Protein AF-A0AAD3ZBE8-F1 (afdb_monomer_lite)

Sequence (188 aa):
MGTPENNTALFKCSVRFQAADPGGVSLVSGTGEARLFEEELQVWPQFGDPCVYPYRDVLEVQDSDYRVKVTLESGEFLELRELGYRYEDFTRELRRLRSELMIKDMLMSESLLKDETSRELPGFRGVYRSAAPAGNPEECEVRLYVSALVIIPRSSDPVRIPYSEISSAQAEDYSLALATESGQSYEF

Radius of gyration: 18.79 Å; chains: 1; bounding box: 46×30×55 Å

pLDDT: mean 84.03, std 13.14, range [34.12, 97.38]

Structure (mmCIF, N/CA/C/O backbone):
data_AF-A0AAD3ZBE8-F1
#
_entry.id   AF-A0AAD3ZBE8-F1
#
loop_
_atom_site.group_PDB
_atom_site.id
_atom_site.type_symbol
_atom_site.label_atom_id
_atom_site.label_alt_id
_atom_site.label_comp_id
_atom_site.label_asym_id
_atom_site.label_entity_id
_atom_site.label_seq_id
_atom_site.pdbx_PDB_ins_code
_atom_site.Cartn_x
_atom_site.Cartn_y
_atom_site.Cartn_z
_atom_site.occupancy
_atom_site.B_iso_or_equiv
_atom_site.auth_seq_id
_atom_site.auth_comp_id
_atom_site.auth_asym_id
_atom_site.auth_atom_id
_atom_site.pdbx_PDB_model_num
ATOM 1 N N . MET A 1 1 ? -16.512 -12.051 -27.818 1.00 35.66 1 MET A N 1
ATOM 2 C CA . MET A 1 1 ? -15.368 -11.119 -27.857 1.00 35.66 1 MET A CA 1
ATOM 3 C C . MET A 1 1 ? -15.849 -9.815 -27.254 1.00 35.66 1 MET A C 1
ATOM 5 O O . MET A 1 1 ? -16.489 -9.041 -27.949 1.00 35.66 1 MET A O 1
ATOM 9 N N . GLY A 1 2 ? -15.687 -9.657 -25.940 1.00 35.47 2 GLY A N 1
ATOM 10 C CA . GLY A 1 2 ? -15.983 -8.391 -25.276 1.00 35.47 2 GLY A CA 1
ATOM 11 C C . GLY A 1 2 ? -14.848 -7.423 -25.577 1.00 35.47 2 GLY A C 1
ATOM 12 O O . GLY A 1 2 ? -13.686 -7.766 -25.384 1.00 35.47 2 GLY A O 1
ATOM 13 N N . THR A 1 3 ? -15.176 -6.262 -26.126 1.00 34.12 3 THR A N 1
ATOM 14 C CA . THR A 1 3 ? -14.288 -5.096 -26.150 1.00 34.12 3 THR A CA 1
ATOM 15 C C . THR A 1 3 ? -13.787 -4.831 -24.728 1.00 34.12 3 THR A C 1
ATOM 17 O O . THR A 1 3 ? -14.628 -4.797 -23.829 1.00 34.12 3 THR A O 1
ATOM 20 N N . PRO A 1 4 ? -12.474 -4.655 -24.494 1.00 44.28 4 PRO A N 1
ATOM 21 C CA . PRO A 1 4 ? -12.003 -4.249 -23.182 1.00 44.28 4 PRO A CA 1
ATOM 22 C C . PRO A 1 4 ? -12.550 -2.847 -22.918 1.00 44.28 4 PRO A C 1
ATOM 24 O O . PRO A 1 4 ? -12.395 -1.943 -23.744 1.00 44.28 4 PRO A O 1
ATOM 27 N N . GLU A 1 5 ? -13.264 -2.699 -21.804 1.00 48.59 5 GLU A N 1
ATOM 28 C CA . GLU A 1 5 ? -13.667 -1.399 -21.291 1.00 48.59 5 GLU A CA 1
ATOM 29 C C . GLU A 1 5 ? -12.436 -0.500 -21.182 1.00 48.59 5 GLU A C 1
ATOM 31 O O . GLU A 1 5 ? -11.309 -0.948 -20.969 1.00 48.59 5 GLU A O 1
ATOM 36 N N . ASN A 1 6 ? -12.665 0.779 -21.430 1.00 45.19 6 ASN A N 1
ATOM 37 C CA . ASN A 1 6 ? -11.664 1.811 -21.615 1.00 45.19 6 ASN A CA 1
ATOM 38 C C . ASN A 1 6 ? -10.870 2.028 -20.307 1.00 45.19 6 ASN A C 1
ATOM 40 O O . ASN A 1 6 ? -11.176 2.945 -19.548 1.00 45.19 6 ASN A O 1
ATOM 44 N N . ASN A 1 7 ? -9.882 1.170 -20.021 1.00 66.19 7 ASN A N 1
ATOM 45 C CA . ASN A 1 7 ? -9.069 1.217 -18.805 1.00 66.19 7 ASN A CA 1
ATOM 46 C C . ASN A 1 7 ? -8.136 2.435 -18.882 1.00 66.19 7 ASN A C 1
ATOM 48 O O . ASN A 1 7 ? -7.030 2.380 -19.421 1.00 66.19 7 ASN A O 1
ATOM 52 N N . THR A 1 8 ? -8.644 3.587 -18.449 1.00 86.62 8 THR A N 1
ATOM 53 C CA . THR A 1 8 ? -7.917 4.857 -18.450 1.00 86.62 8 THR A CA 1
ATOM 54 C C . THR A 1 8 ? -7.122 4.955 -17.159 1.00 86.62 8 THR A C 1
ATOM 56 O O . THR A 1 8 ? -7.689 4.844 -16.077 1.00 86.62 8 THR A O 1
ATOM 59 N N . ALA A 1 9 ? -5.815 5.200 -17.261 1.00 90.31 9 ALA A N 1
ATOM 60 C CA . ALA A 1 9 ? -4.978 5.381 -16.080 1.00 90.31 9 ALA A CA 1
ATOM 61 C C . ALA A 1 9 ? -5.475 6.572 -15.241 1.00 90.31 9 ALA A C 1
ATOM 63 O O . ALA A 1 9 ? -5.582 7.692 -15.750 1.00 90.31 9 ALA A O 1
ATOM 64 N N . LEU A 1 10 ? -5.728 6.332 -13.954 1.00 94.56 10 LEU A N 1
ATOM 65 C CA . LEU A 1 10 ? -6.158 7.340 -12.981 1.00 94.56 10 LEU A CA 1
ATOM 66 C C . LEU A 1 10 ? -5.020 8.303 -12.634 1.00 94.56 10 LEU A C 1
ATOM 68 O O . LEU A 1 10 ? -5.237 9.485 -12.369 1.00 94.56 10 LEU A O 1
ATOM 72 N N . PHE A 1 11 ? -3.785 7.804 -12.676 1.00 95.44 11 PHE A N 1
ATOM 73 C CA . PHE A 1 11 ? -2.584 8.597 -12.469 1.00 95.44 11 PHE A CA 1
ATOM 74 C C . PHE A 1 11 ? -1.457 8.088 -13.360 1.00 95.44 11 PHE A C 1
ATOM 76 O O . PHE A 1 11 ? -1.331 6.890 -13.601 1.00 95.44 11 PHE A O 1
ATOM 83 N N . LYS A 1 12 ? -0.606 9.003 -13.826 1.00 95.44 12 LYS A N 1
ATOM 84 C CA . LYS A 1 12 ? 0.607 8.668 -14.576 1.00 95.44 12 LYS A CA 1
ATOM 85 C C . LYS A 1 12 ? 1.768 9.591 -14.231 1.00 95.44 12 LYS A C 1
ATOM 87 O O . LYS A 1 12 ? 1.553 10.776 -13.940 1.00 95.44 12 LYS A O 1
ATOM 92 N N . CYS A 1 13 ? 2.985 9.061 -14.258 1.00 95.75 13 CYS A N 1
ATOM 93 C CA . CYS A 1 13 ? 4.211 9.845 -14.138 1.00 95.75 13 CYS A CA 1
ATOM 94 C C . CYS A 1 13 ?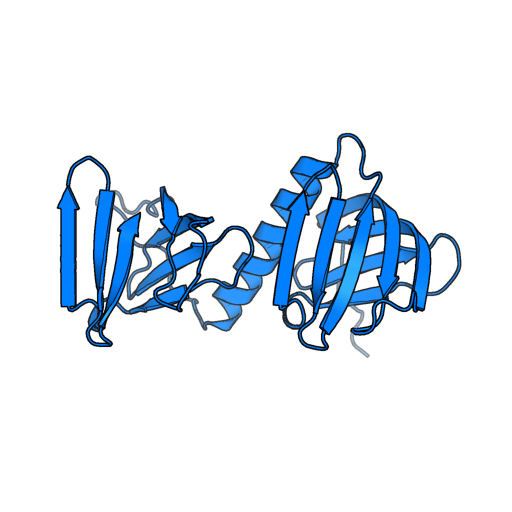 5.412 9.121 -14.752 1.00 95.75 13 CYS A C 1
ATOM 96 O O . CYS A 1 13 ? 5.501 7.894 -14.715 1.00 95.75 13 CYS A O 1
ATOM 98 N N . SER A 1 14 ? 6.365 9.896 -15.266 1.00 96.44 14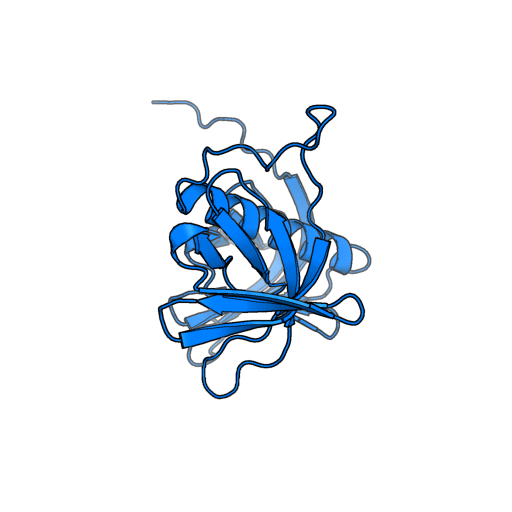 SER A N 1
ATOM 99 C CA . SER A 1 14 ? 7.670 9.372 -15.667 1.00 96.44 14 SER A CA 1
ATOM 100 C C . SER A 1 14 ? 8.430 8.836 -14.457 1.00 96.44 14 SER A C 1
ATOM 102 O O . SER A 1 14 ? 8.334 9.394 -13.363 1.00 96.44 14 SER A O 1
ATOM 104 N N . VAL A 1 15 ? 9.184 7.759 -14.658 1.00 96.75 15 VAL A N 1
ATOM 105 C CA . VAL A 1 15 ? 9.868 7.055 -13.574 1.00 96.75 15 VAL A CA 1
ATOM 106 C C . VAL A 1 15 ? 11.135 6.363 -14.071 1.00 96.75 15 VAL A C 1
ATOM 108 O O . VAL A 1 15 ? 11.213 5.929 -15.225 1.00 96.75 15 VAL A O 1
ATOM 111 N N . ARG A 1 16 ? 12.123 6.214 -13.188 1.00 97.25 16 ARG A N 1
ATOM 112 C CA . ARG A 1 16 ? 13.156 5.182 -13.312 1.00 97.25 16 ARG A CA 1
ATOM 113 C C . ARG A 1 16 ? 12.765 4.015 -12.423 1.00 97.25 16 ARG A C 1
ATOM 115 O O . ARG A 1 16 ? 12.478 4.217 -11.248 1.00 97.25 16 ARG A O 1
ATOM 122 N N . PHE A 1 17 ? 12.778 2.810 -12.969 1.00 96.50 17 PHE A N 1
ATOM 123 C CA . PHE A 1 17 ? 12.346 1.620 -12.257 1.00 96.50 17 PHE A CA 1
ATOM 124 C C . PHE A 1 17 ? 13.411 0.527 -12.272 1.00 96.50 17 PHE A C 1
ATOM 126 O O . PHE A 1 17 ? 14.258 0.462 -13.168 1.00 96.50 17 PHE A O 1
ATOM 133 N N . GLN A 1 18 ? 13.333 -0.345 -11.277 1.00 96.06 18 GLN A N 1
ATOM 134 C CA . GLN A 1 18 ? 14.072 -1.593 -11.206 1.00 96.06 18 GLN A CA 1
ATOM 135 C C . GLN A 1 18 ? 13.165 -2.645 -10.571 1.00 96.06 18 GLN A C 1
ATOM 137 O O . GLN A 1 18 ? 12.717 -2.464 -9.445 1.00 96.06 18 GLN A O 1
ATOM 142 N N . ALA A 1 19 ? 12.905 -3.735 -11.284 1.00 94.50 19 ALA A N 1
ATOM 143 C CA . ALA A 1 19 ? 12.305 -4.933 -10.721 1.00 94.50 19 ALA A CA 1
ATOM 144 C C . ALA A 1 19 ? 13.404 -5.955 -10.429 1.00 94.50 19 ALA A C 1
ATOM 146 O O . ALA A 1 19 ? 14.325 -6.140 -11.235 1.00 94.50 19 ALA A O 1
ATOM 147 N N . ALA A 1 20 ? 13.313 -6.611 -9.284 1.00 94.06 20 ALA A N 1
ATOM 148 C CA . ALA A 1 20 ? 14.271 -7.607 -8.844 1.00 94.06 20 ALA A CA 1
ATOM 149 C C . ALA A 1 20 ? 13.567 -8.815 -8.230 1.00 94.06 20 ALA A C 1
ATOM 151 O O . ALA A 1 20 ? 12.451 -8.709 -7.716 1.00 94.06 20 ALA A O 1
ATOM 152 N N . ASP A 1 21 ? 14.248 -9.954 -8.295 1.00 92.81 21 ASP A N 1
ATOM 153 C CA . ASP A 1 21 ? 13.806 -11.181 -7.649 1.00 92.81 21 ASP A CA 1
ATOM 154 C C . ASP A 1 21 ? 13.962 -11.099 -6.111 1.00 92.81 21 ASP A C 1
ATOM 156 O O . ASP A 1 21 ? 14.569 -10.149 -5.595 1.00 92.81 21 ASP A O 1
ATOM 160 N N . PRO A 1 22 ? 13.459 -12.088 -5.347 1.00 90.38 22 PRO A N 1
ATOM 161 C CA . PRO A 1 22 ? 13.635 -12.112 -3.893 1.00 90.38 22 PRO A CA 1
ATOM 162 C C . PRO A 1 22 ? 15.108 -12.144 -3.446 1.00 90.38 22 PRO A C 1
ATOM 164 O O . PRO A 1 22 ? 15.426 -11.764 -2.320 1.00 90.38 22 PRO A O 1
ATOM 167 N N . GLY A 1 23 ? 16.022 -12.591 -4.316 1.00 86.88 23 GLY A N 1
ATOM 168 C CA . GLY A 1 23 ? 17.470 -12.582 -4.095 1.00 86.88 23 GLY A CA 1
ATOM 169 C C . GLY A 1 23 ? 18.135 -11.227 -4.372 1.00 86.88 23 GLY A C 1
ATOM 170 O O . GLY A 1 23 ? 19.339 -11.086 -4.153 1.00 86.88 23 GLY A O 1
ATOM 171 N N . GLY A 1 24 ? 17.377 -10.229 -4.836 1.00 84.44 24 GLY A N 1
ATOM 172 C CA . GLY A 1 24 ? 17.866 -8.900 -5.196 1.00 84.44 24 GLY A CA 1
ATOM 173 C C . GLY A 1 24 ? 18.524 -8.827 -6.575 1.00 84.44 24 GLY A C 1
ATOM 174 O O . GLY A 1 24 ? 19.109 -7.795 -6.919 1.00 84.44 24 GLY A O 1
ATOM 175 N N . VAL A 1 25 ? 18.441 -9.887 -7.381 1.00 88.12 25 VAL A N 1
ATOM 176 C CA . VAL A 1 25 ? 18.950 -9.886 -8.753 1.00 88.12 25 VAL A CA 1
ATOM 177 C C . VAL A 1 25 ? 17.996 -9.074 -9.620 1.00 88.12 25 VAL A C 1
ATOM 179 O O . VAL A 1 25 ? 16.807 -9.368 -9.709 1.00 88.12 25 VAL A O 1
ATOM 182 N N . SER A 1 26 ? 18.520 -8.031 -10.269 1.00 88.75 26 SER A N 1
ATOM 183 C CA . SER A 1 26 ? 17.732 -7.195 -11.179 1.00 88.75 26 SER A CA 1
ATOM 184 C C . SER A 1 26 ? 17.220 -8.030 -12.354 1.00 88.75 26 SER A C 1
ATOM 186 O O . SER A 1 26 ? 18.013 -8.518 -13.156 1.00 88.75 26 SER A O 1
ATOM 188 N N . LEU A 1 27 ? 15.898 -8.122 -12.484 1.00 88.31 27 LEU A N 1
ATOM 189 C CA . LEU A 1 27 ? 15.210 -8.800 -13.584 1.00 88.31 27 LEU A CA 1
ATOM 190 C C . LEU A 1 27 ? 15.027 -7.855 -14.773 1.00 88.31 27 LEU A C 1
ATOM 192 O O . LEU A 1 27 ? 15.322 -8.203 -15.913 1.00 88.31 27 LEU A O 1
ATOM 196 N N . VAL A 1 28 ? 14.589 -6.626 -14.495 1.00 90.12 28 VAL A N 1
ATOM 197 C CA . VAL A 1 28 ? 14.433 -5.563 -15.492 1.00 90.12 28 VAL A CA 1
ATOM 198 C C . VAL A 1 28 ? 14.665 -4.209 -14.834 1.00 90.12 28 VAL A C 1
ATOM 200 O O . VAL A 1 28 ? 14.302 -3.992 -13.682 1.00 90.12 28 VAL A O 1
ATOM 203 N N . SER A 1 29 ? 15.296 -3.282 -15.544 1.00 93.88 29 SER A N 1
ATOM 204 C CA . SER A 1 29 ? 15.442 -1.902 -15.087 1.00 93.88 29 SER A CA 1
ATOM 205 C C . SER A 1 29 ? 15.486 -0.946 -16.267 1.00 93.88 29 SER A C 1
ATOM 207 O O . SER A 1 29 ? 15.811 -1.332 -17.391 1.00 93.88 29 SER A O 1
ATOM 209 N N . GLY A 1 30 ? 15.141 0.312 -16.019 1.00 94.69 30 GLY A N 1
ATOM 210 C CA . GLY A 1 30 ? 15.166 1.332 -17.053 1.00 94.69 30 GLY A CA 1
ATOM 211 C C . GLY A 1 30 ? 14.344 2.556 -16.698 1.00 94.69 30 GLY A C 1
ATOM 212 O O . GLY A 1 30 ? 13.977 2.789 -15.548 1.00 94.69 30 GLY A O 1
ATOM 213 N N . THR A 1 31 ? 14.068 3.362 -17.713 1.00 96.88 31 THR A N 1
ATOM 214 C CA . THR A 1 31 ? 13.170 4.514 -17.632 1.00 96.88 31 THR A CA 1
ATOM 215 C C . THR A 1 31 ? 11.858 4.205 -18.332 1.00 96.88 31 THR A C 1
ATOM 217 O O . THR A 1 31 ? 11.824 3.431 -19.290 1.00 96.88 31 THR A O 1
ATOM 220 N N . GLY A 1 32 ? 10.775 4.815 -17.865 1.00 95.62 32 GLY A N 1
ATOM 221 C CA . GLY A 1 32 ? 9.442 4.556 -18.384 1.00 95.62 32 GLY A CA 1
ATOM 222 C C . GLY A 1 32 ? 8.379 5.450 -17.762 1.00 95.62 32 GLY A C 1
ATOM 223 O O . GLY A 1 32 ? 8.679 6.510 -17.209 1.00 95.62 32 GLY A O 1
ATOM 224 N N . GLU A 1 33 ? 7.133 5.002 -17.841 1.00 96.81 33 GLU A N 1
ATOM 225 C CA . GLU A 1 33 ? 5.977 5.642 -17.219 1.00 96.81 33 GLU A CA 1
ATOM 226 C C . GLU A 1 33 ? 5.311 4.668 -16.241 1.00 96.81 33 GLU A C 1
ATOM 228 O O . GLU A 1 33 ? 4.938 3.560 -16.622 1.00 96.81 33 GLU A O 1
ATOM 233 N N . ALA A 1 34 ? 5.146 5.075 -14.984 1.00 96.94 34 ALA A N 1
ATOM 234 C CA . ALA A 1 34 ? 4.282 4.375 -14.042 1.00 96.94 34 ALA A CA 1
ATOM 235 C C . ALA A 1 34 ? 2.841 4.860 -14.229 1.00 96.94 34 ALA A C 1
ATOM 237 O O . ALA A 1 34 ? 2.593 6.066 -14.328 1.00 96.94 34 ALA A O 1
ATOM 238 N N . ARG A 1 35 ? 1.894 3.924 -14.267 1.00 97.25 35 ARG A N 1
ATOM 239 C CA . ARG A 1 35 ? 0.461 4.168 -14.436 1.00 97.25 35 ARG A CA 1
ATOM 240 C C . ARG A 1 35 ? -0.312 3.447 -13.341 1.00 97.25 35 ARG A C 1
ATOM 242 O O . ARG A 1 35 ? -0.121 2.252 -13.146 1.00 97.25 35 ARG A O 1
ATOM 249 N N . LEU A 1 36 ? -1.175 4.175 -12.645 1.00 97.38 36 LEU A N 1
ATOM 250 C CA . LEU A 1 36 ? -2.070 3.621 -11.633 1.00 97.38 36 LEU A CA 1
ATOM 251 C C . LEU A 1 36 ? -3.463 3.442 -12.233 1.00 97.38 36 LEU A C 1
ATOM 253 O O . LEU A 1 36 ? -4.014 4.387 -12.808 1.00 97.38 36 LEU A O 1
ATOM 257 N N . PHE A 1 37 ? -4.011 2.243 -12.087 1.00 95.69 37 PHE A N 1
ATOM 258 C CA . PHE A 1 37 ? -5.375 1.874 -12.457 1.00 95.69 37 PHE A CA 1
ATOM 259 C C . PHE A 1 37 ? -6.156 1.486 -11.200 1.00 95.69 37 PHE A C 1
ATOM 261 O O . PHE A 1 37 ? -5.621 1.544 -10.100 1.00 95.69 37 PHE A O 1
ATOM 268 N N . GLU A 1 38 ? -7.427 1.117 -11.334 1.00 92.44 38 GLU A N 1
ATOM 269 C CA . GLU A 1 38 ? -8.244 0.748 -10.169 1.00 92.44 38 GLU A CA 1
ATOM 270 C C . GLU A 1 38 ? -7.725 -0.497 -9.438 1.00 92.44 38 GLU A C 1
ATOM 272 O O . GLU A 1 38 ? -7.796 -0.554 -8.214 1.00 92.44 38 GLU A O 1
ATOM 277 N N . GLU A 1 39 ? -7.175 -1.471 -10.169 1.00 93.31 39 GLU A N 1
ATOM 278 C CA . GLU A 1 39 ? -6.823 -2.784 -9.607 1.00 93.31 39 GLU A CA 1
ATOM 279 C C . GLU A 1 39 ? -5.328 -3.131 -9.722 1.00 93.31 39 GLU A C 1
ATOM 281 O O . GLU A 1 39 ? -4.883 -4.159 -9.207 1.00 93.31 39 GLU A O 1
ATOM 286 N N . GLU A 1 40 ? -4.530 -2.280 -10.373 1.00 96.19 40 GLU A N 1
ATOM 287 C CA . GLU A 1 40 ? -3.134 -2.581 -10.697 1.00 96.19 40 GLU A CA 1
ATOM 288 C C . GLU A 1 40 ? -2.259 -1.333 -10.891 1.00 96.19 40 GLU A C 1
ATOM 290 O O . GLU A 1 40 ? -2.693 -0.274 -11.357 1.00 96.19 40 GLU A O 1
ATOM 295 N N . LEU A 1 41 ? -0.972 -1.486 -10.581 1.00 97.25 41 LEU A N 1
ATOM 296 C CA . LEU A 1 41 ? 0.103 -0.606 -11.027 1.00 97.25 41 LEU A CA 1
ATOM 297 C C . LEU A 1 41 ? 0.717 -1.213 -12.287 1.00 97.25 41 LEU A C 1
ATOM 299 O O . LEU A 1 41 ? 1.126 -2.367 -12.289 1.00 97.25 41 LEU A O 1
ATOM 303 N N . GLN A 1 42 ? 0.860 -0.422 -13.343 1.00 97.06 42 GLN A N 1
ATOM 304 C CA . GLN A 1 42 ? 1.645 -0.815 -14.506 1.00 97.06 42 GLN A CA 1
ATOM 305 C C . GLN A 1 42 ? 2.877 0.072 -14.647 1.00 97.06 42 GLN A C 1
ATOM 307 O O . GLN A 1 42 ? 2.798 1.294 -14.518 1.00 97.06 42 GLN A O 1
ATOM 312 N N . VAL A 1 43 ? 4.008 -0.531 -14.990 1.00 97.00 43 VAL A N 1
ATOM 313 C CA . VAL A 1 43 ? 5.209 0.180 -15.423 1.00 97.00 43 VAL A CA 1
ATOM 314 C C . VAL A 1 43 ? 5.383 -0.069 -16.908 1.00 97.00 43 VAL A C 1
ATOM 316 O O . VAL A 1 43 ? 5.447 -1.211 -17.341 1.00 97.00 43 VAL A O 1
ATOM 319 N N . TRP A 1 44 ? 5.448 1.007 -17.682 1.00 95.69 44 TRP A N 1
ATOM 320 C CA . TRP A 1 44 ? 5.628 0.989 -19.128 1.00 95.69 44 TRP A CA 1
ATOM 321 C C . TRP A 1 44 ? 7.065 1.392 -19.443 1.00 95.69 44 TRP A C 1
ATOM 323 O O . TRP A 1 44 ? 7.362 2.593 -19.438 1.00 95.69 44 TRP A O 1
ATOM 333 N N . PRO A 1 45 ? 7.976 0.432 -19.680 1.00 94.88 45 PRO A N 1
ATOM 334 C CA . PRO A 1 45 ? 9.346 0.744 -20.048 1.00 94.88 45 PRO A CA 1
ATOM 335 C C . PRO A 1 45 ? 9.388 1.525 -21.362 1.00 94.88 45 PRO A C 1
ATOM 337 O O . PRO A 1 45 ? 8.527 1.368 -22.225 1.00 94.88 45 PRO A O 1
ATOM 340 N N . GLN A 1 46 ? 10.431 2.330 -21.561 1.00 92.94 46 GLN A N 1
ATOM 341 C CA . GLN A 1 46 ? 10.665 2.979 -22.854 1.00 92.94 46 GLN A CA 1
ATOM 342 C C . GLN A 1 46 ? 10.837 1.956 -23.993 1.00 92.94 46 GLN A C 1
ATOM 344 O O . GLN A 1 46 ? 10.497 2.247 -25.140 1.00 92.94 46 GLN A O 1
ATOM 349 N N . PHE A 1 47 ? 11.355 0.767 -23.670 1.00 86.69 47 PHE A N 1
ATOM 350 C CA . PHE A 1 47 ? 11.531 -0.351 -24.591 1.00 86.69 47 PHE A CA 1
ATOM 351 C C . PHE A 1 47 ? 11.115 -1.658 -23.915 1.00 86.69 47 PHE A C 1
ATOM 353 O O . PHE A 1 47 ? 11.596 -1.955 -22.822 1.00 86.69 47 PHE A O 1
ATOM 360 N N . GLY A 1 48 ? 10.287 -2.451 -24.592 1.00 85.19 48 GLY A N 1
ATOM 361 C CA . GLY A 1 48 ? 9.764 -3.719 -24.082 1.00 85.19 48 GLY A CA 1
ATOM 362 C C . GLY A 1 48 ? 8.280 -3.647 -23.737 1.00 85.19 48 GLY A C 1
ATOM 363 O O . GLY A 1 48 ? 7.621 -2.633 -23.976 1.00 85.19 48 GLY A O 1
ATOM 364 N N . ASP A 1 49 ? 7.768 -4.748 -23.199 1.00 89.25 49 ASP A N 1
ATOM 365 C CA . ASP A 1 49 ? 6.367 -4.870 -22.813 1.00 89.25 49 ASP A CA 1
ATOM 366 C C . ASP A 1 49 ? 6.107 -4.247 -21.428 1.00 89.25 49 ASP A C 1
ATOM 368 O O . ASP A 1 49 ? 7.018 -4.184 -20.595 1.00 89.25 49 ASP A O 1
ATOM 372 N N . PRO A 1 50 ? 4.874 -3.781 -21.151 1.00 91.38 50 PRO A N 1
ATOM 373 C CA . PRO A 1 50 ? 4.500 -3.296 -19.829 1.00 91.38 50 PRO A CA 1
ATOM 374 C C . PRO A 1 50 ? 4.615 -4.388 -18.762 1.00 91.38 50 PRO A C 1
ATOM 376 O O . PRO A 1 50 ? 4.175 -5.520 -18.961 1.00 91.38 50 PRO A O 1
ATOM 379 N N . CYS A 1 51 ? 5.142 -4.023 -17.597 1.00 93.38 51 CYS A N 1
ATOM 380 C CA . CYS A 1 51 ? 5.109 -4.854 -16.401 1.00 93.38 51 CYS A CA 1
ATOM 381 C C . CYS A 1 51 ? 3.855 -4.507 -15.594 1.00 93.38 51 CYS A C 1
ATOM 383 O O . CYS A 1 51 ? 3.636 -3.337 -15.271 1.00 93.38 51 CYS A O 1
ATOM 385 N N . VAL A 1 52 ? 3.040 -5.510 -15.274 1.00 95.25 52 VAL A N 1
ATOM 386 C CA . VAL A 1 52 ? 1.774 -5.352 -14.548 1.00 95.25 52 VAL A CA 1
ATOM 387 C C . VAL A 1 52 ? 1.932 -5.904 -13.135 1.00 95.25 52 VAL A C 1
ATOM 389 O O . VAL A 1 52 ? 2.418 -7.017 -12.961 1.00 95.25 52 VAL A O 1
ATOM 392 N N . TYR A 1 53 ? 1.515 -5.119 -12.147 1.00 95.94 53 TYR A N 1
ATOM 393 C CA . TYR A 1 53 ? 1.580 -5.429 -10.723 1.00 95.94 53 TYR A CA 1
ATOM 394 C C . TYR A 1 53 ? 0.174 -5.271 -10.126 1.00 95.94 53 TYR A C 1
ATOM 396 O O . TYR A 1 53 ? -0.204 -4.156 -9.741 1.00 95.94 53 TYR A O 1
ATOM 404 N N . PRO A 1 54 ? -0.632 -6.348 -10.085 1.00 95.19 54 PRO A N 1
ATOM 405 C CA . PRO A 1 54 ? -1.940 -6.329 -9.441 1.00 95.19 54 PRO A CA 1
ATOM 406 C C . PRO A 1 54 ? -1.804 -5.924 -7.974 1.00 95.19 54 PRO A C 1
ATOM 408 O O . PRO A 1 54 ? -0.934 -6.431 -7.270 1.00 95.19 54 PRO A O 1
ATOM 411 N N . TYR A 1 55 ? -2.673 -5.043 -7.475 1.00 93.88 55 TYR A N 1
ATOM 412 C CA . TYR A 1 55 ? -2.586 -4.598 -6.077 1.00 93.88 55 TYR A CA 1
ATOM 413 C C . TYR A 1 55 ? -2.806 -5.727 -5.067 1.00 93.88 55 TYR A C 1
ATOM 415 O O . TYR A 1 55 ? -2.331 -5.624 -3.941 1.00 93.88 55 TYR A O 1
ATOM 423 N N . ARG A 1 56 ? -3.490 -6.798 -5.481 1.00 89.62 56 ARG A N 1
ATOM 424 C CA . ARG A 1 56 ? -3.698 -8.019 -4.688 1.00 89.62 56 ARG A CA 1
ATOM 425 C C . ARG A 1 56 ? -2.414 -8.794 -4.439 1.00 89.62 56 ARG A C 1
ATOM 427 O O . ARG A 1 56 ? -2.300 -9.425 -3.404 1.00 89.62 56 ARG A O 1
ATOM 434 N N . ASP A 1 57 ? -1.457 -8.701 -5.356 1.00 92.50 57 ASP A N 1
ATOM 435 C CA . ASP A 1 57 ? -0.176 -9.391 -5.230 1.00 92.50 57 ASP A CA 1
ATOM 436 C C . ASP A 1 57 ? 0.832 -8.540 -4.443 1.00 92.50 57 ASP A C 1
ATOM 438 O O . ASP A 1 57 ? 1.937 -8.995 -4.160 1.00 92.50 57 ASP A O 1
ATOM 442 N N . VAL A 1 58 ? 0.495 -7.284 -4.118 1.00 92.50 58 VAL A N 1
ATOM 443 C CA . VAL A 1 58 ? 1.368 -6.369 -3.379 1.00 92.50 58 VAL A CA 1
ATOM 444 C C . VAL A 1 58 ? 1.262 -6.663 -1.894 1.00 92.50 58 VAL A C 1
ATOM 446 O O . VAL A 1 58 ? 0.255 -6.337 -1.276 1.00 92.50 58 VAL A O 1
ATOM 449 N N . LEU A 1 59 ? 2.342 -7.160 -1.304 1.00 88.12 59 LEU A N 1
ATOM 450 C CA . LEU A 1 59 ? 2.470 -7.381 0.132 1.00 88.12 59 LEU A CA 1
ATOM 451 C C . LEU A 1 59 ? 2.686 -6.072 0.908 1.00 88.12 59 LEU A C 1
ATOM 453 O O . LEU A 1 59 ? 2.120 -5.881 1.978 1.00 88.12 59 LEU A O 1
ATOM 457 N N . GLU A 1 60 ? 3.520 -5.168 0.389 1.00 88.88 60 GLU A N 1
ATOM 458 C CA . GLU A 1 60 ? 3.915 -3.956 1.117 1.00 88.88 60 GLU A CA 1
ATOM 459 C C . GLU A 1 60 ? 4.281 -2.811 0.165 1.00 88.88 60 GLU A C 1
ATOM 461 O O . GLU A 1 60 ? 4.905 -3.028 -0.879 1.00 88.88 60 GLU A O 1
ATOM 466 N N . VAL A 1 61 ? 3.943 -1.575 0.556 1.00 91.56 61 VAL A N 1
ATOM 467 C CA . VAL A 1 61 ? 4.389 -0.346 -0.121 1.00 91.56 61 VAL A CA 1
ATOM 468 C C . VAL A 1 61 ? 5.180 0.535 0.844 1.00 91.56 61 VAL A C 1
ATOM 470 O O . VAL A 1 61 ? 4.614 1.257 1.669 1.00 91.56 61 VAL A O 1
ATOM 473 N 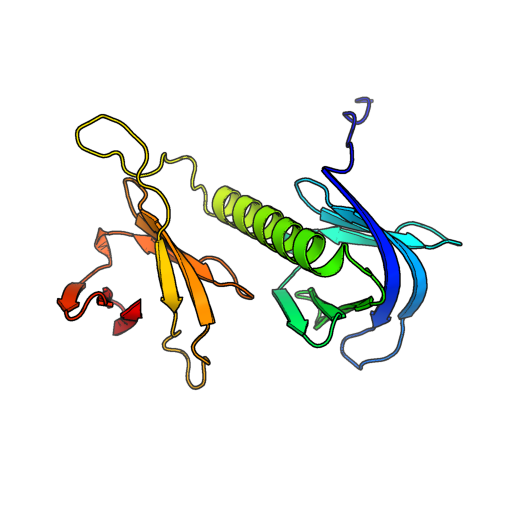N . GLN A 1 62 ? 6.501 0.528 0.684 1.00 90.75 62 GLN A N 1
ATOM 474 C CA . GLN A 1 62 ? 7.427 1.372 1.433 1.00 90.75 62 GLN A CA 1
ATOM 475 C C . GLN A 1 62 ? 7.796 2.604 0.609 1.00 90.75 62 GLN A C 1
ATOM 477 O O . GLN A 1 62 ? 8.060 2.506 -0.590 1.00 90.75 62 GLN A O 1
ATOM 482 N N . ASP A 1 63 ? 7.859 3.769 1.244 1.00 89.94 63 ASP A N 1
ATOM 483 C CA . ASP A 1 63 ? 8.324 4.993 0.600 1.00 89.94 63 ASP A CA 1
ATOM 484 C C . ASP A 1 63 ? 9.299 5.744 1.514 1.00 89.94 63 ASP A C 1
ATOM 486 O O . ASP A 1 63 ? 8.997 6.037 2.671 1.00 89.94 63 ASP A O 1
ATOM 490 N N . SER A 1 64 ? 10.493 6.028 1.003 1.00 88.50 64 SER A N 1
ATOM 491 C CA . SER A 1 64 ? 11.522 6.803 1.696 1.00 88.50 64 SER A CA 1
ATOM 492 C C . SER A 1 64 ? 12.502 7.380 0.680 1.00 88.50 64 SER A C 1
ATOM 494 O O . SER A 1 64 ? 12.686 6.825 -0.402 1.00 88.50 64 SER A O 1
ATOM 496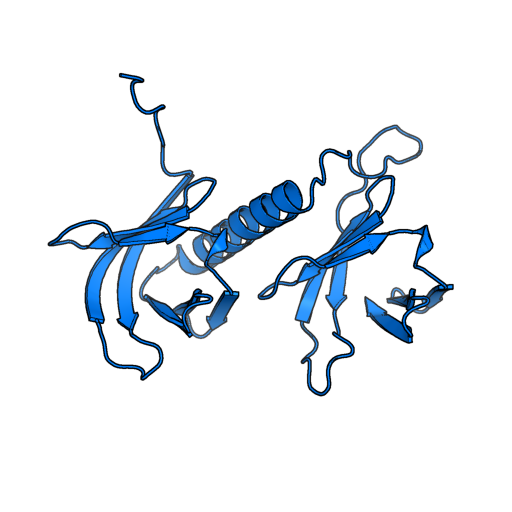 N N . ASP A 1 65 ? 13.143 8.503 1.005 1.00 89.25 65 ASP A N 1
ATOM 497 C CA . ASP A 1 65 ? 14.218 9.092 0.192 1.00 89.25 65 ASP A CA 1
ATOM 498 C C . ASP A 1 65 ? 13.877 9.260 -1.306 1.00 89.25 65 ASP A C 1
ATOM 500 O O . ASP A 1 65 ? 14.716 9.026 -2.181 1.00 89.25 65 ASP A O 1
ATOM 504 N N . TYR A 1 66 ? 12.637 9.668 -1.612 1.00 89.50 66 TYR A N 1
ATOM 505 C CA . TYR A 1 66 ? 12.108 9.806 -2.980 1.00 89.50 66 TYR A CA 1
ATOM 506 C C . TYR A 1 66 ? 12.097 8.499 -3.790 1.00 89.50 66 TYR A C 1
ATOM 508 O O . TYR A 1 66 ? 12.207 8.506 -5.024 1.00 89.50 66 TYR A O 1
ATOM 516 N N . ARG A 1 67 ? 11.963 7.369 -3.096 1.00 93.75 67 ARG A N 1
ATOM 517 C CA . ARG A 1 67 ? 11.826 6.035 -3.674 1.00 93.75 67 ARG A CA 1
ATOM 518 C C . ARG A 1 67 ? 10.558 5.383 -3.166 1.00 93.75 67 ARG A C 1
ATOM 520 O O . ARG A 1 67 ? 10.221 5.520 -1.996 1.00 93.75 67 ARG A O 1
ATOM 527 N N . VAL A 1 68 ? 9.888 4.655 -4.046 1.00 95.38 68 VAL A N 1
ATOM 528 C CA . VAL A 1 68 ? 8.749 3.808 -3.693 1.00 95.38 68 VAL A CA 1
ATOM 529 C C . VAL A 1 68 ? 9.147 2.372 -3.981 1.00 95.38 68 VAL A C 1
ATOM 531 O O . VAL A 1 68 ? 9.477 2.046 -5.120 1.00 95.38 68 VAL A O 1
ATOM 534 N N . LYS A 1 69 ? 9.144 1.525 -2.957 1.00 95.44 69 LYS A N 1
ATOM 535 C CA . LYS A 1 69 ? 9.375 0.090 -3.074 1.00 95.44 69 LYS A CA 1
ATOM 536 C C . LYS A 1 69 ? 8.053 -0.639 -2.875 1.00 95.44 69 LYS A C 1
ATOM 538 O O . LYS A 1 69 ? 7.416 -0.511 -1.834 1.00 95.44 69 LYS A O 1
ATOM 543 N N . VAL A 1 70 ? 7.668 -1.402 -3.886 1.00 95.75 70 VAL A N 1
ATOM 544 C CA . VAL A 1 70 ? 6.498 -2.276 -3.899 1.00 95.75 70 VAL A CA 1
ATOM 545 C C . VAL A 1 70 ? 7.012 -3.705 -3.809 1.00 95.75 70 VAL A C 1
ATOM 547 O O . VAL A 1 70 ? 7.682 -4.173 -4.727 1.00 95.75 70 VAL A O 1
ATOM 550 N N . THR A 1 71 ? 6.740 -4.375 -2.697 1.00 94.69 71 THR A N 1
ATOM 551 C CA . THR A 1 71 ? 7.102 -5.782 -2.488 1.00 94.69 71 THR A CA 1
ATOM 552 C C . THR A 1 71 ? 5.891 -6.645 -2.805 1.00 94.69 71 THR A C 1
ATOM 554 O O . THR A 1 71 ? 4.793 -6.342 -2.341 1.00 94.69 71 THR A O 1
ATOM 557 N N . LEU A 1 72 ? 6.079 -7.702 -3.591 1.00 94.19 72 LEU A N 1
ATOM 558 C CA . LEU A 1 72 ? 5.035 -8.664 -3.931 1.00 94.19 72 LEU A CA 1
ATOM 559 C C . LEU A 1 72 ? 5.016 -9.839 -2.946 1.00 94.19 72 LEU A C 1
ATOM 561 O O . LEU A 1 72 ? 6.019 -10.122 -2.291 1.00 94.19 72 LEU A O 1
ATOM 565 N N . GLU A 1 73 ? 3.904 -10.570 -2.885 1.00 91.31 73 GLU A N 1
ATOM 566 C CA . GLU A 1 73 ? 3.780 -11.807 -2.097 1.00 91.31 73 GLU A CA 1
ATOM 567 C C . GLU A 1 73 ? 4.807 -12.877 -2.505 1.00 91.31 73 GLU A C 1
ATOM 569 O O . GLU A 1 73 ? 5.259 -13.661 -1.670 1.00 91.31 73 GLU A O 1
ATOM 574 N N . SER A 1 74 ? 5.237 -12.879 -3.773 1.00 91.56 74 SER A N 1
ATOM 575 C CA . SER A 1 74 ? 6.312 -13.747 -4.276 1.00 91.56 74 SER A CA 1
ATOM 576 C C . SER A 1 74 ? 7.688 -13.432 -3.665 1.00 91.56 74 SER A C 1
ATOM 578 O O . SER A 1 74 ? 8.621 -14.224 -3.805 1.00 91.56 74 SER A O 1
ATOM 580 N N . GLY A 1 75 ? 7.830 -12.279 -3.002 1.00 91.50 75 GLY A N 1
ATOM 581 C CA . GLY A 1 75 ? 9.089 -11.721 -2.509 1.00 91.50 75 GLY A CA 1
ATOM 582 C C . GLY A 1 75 ? 9.847 -10.889 -3.548 1.00 91.50 75 GLY A C 1
ATOM 583 O O . GLY A 1 75 ? 10.838 -10.244 -3.206 1.00 91.50 75 GLY A O 1
ATOM 584 N N . GLU A 1 76 ? 9.400 -10.887 -4.807 1.00 94.44 76 GLU A N 1
ATOM 585 C CA . GLU A 1 76 ? 9.901 -9.966 -5.826 1.00 94.44 76 GLU A CA 1
ATOM 586 C C . GLU A 1 76 ? 9.572 -8.529 -5.426 1.00 94.44 76 GLU A C 1
ATOM 588 O O . GLU A 1 76 ? 8.602 -8.265 -4.711 1.00 94.44 76 GLU A O 1
ATOM 593 N N . PHE A 1 77 ? 10.367 -7.572 -5.893 1.00 94.94 77 PHE A N 1
ATOM 594 C CA . PHE A 1 77 ? 10.080 -6.173 -5.617 1.00 94.94 77 PHE A CA 1
ATOM 595 C C . PHE A 1 77 ? 10.325 -5.280 -6.821 1.00 94.94 77 PHE A C 1
ATOM 597 O O . PHE A 1 77 ? 11.254 -5.472 -7.606 1.00 94.94 77 PHE A O 1
ATOM 604 N N . LEU A 1 78 ? 9.485 -4.259 -6.921 1.00 96.94 78 LEU A N 1
ATOM 605 C CA . LEU A 1 78 ? 9.607 -3.146 -7.840 1.00 96.94 78 LEU A CA 1
ATOM 606 C C . LEU A 1 78 ? 10.032 -1.912 -7.052 1.00 96.94 78 LEU A C 1
ATOM 608 O O . LEU A 1 78 ? 9.372 -1.503 -6.102 1.00 96.94 78 LEU A O 1
ATOM 612 N N . GLU A 1 79 ? 11.106 -1.275 -7.483 1.00 96.88 79 GLU A N 1
ATOM 613 C CA . GLU A 1 79 ? 11.535 0.009 -6.959 1.00 96.88 79 GLU A CA 1
ATOM 614 C C . GLU A 1 79 ? 11.356 1.095 -8.018 1.00 96.88 79 GLU A C 1
ATOM 616 O O . GLU A 1 79 ? 11.805 0.961 -9.156 1.00 96.88 79 GLU A O 1
ATOM 621 N N . LEU A 1 80 ? 10.713 2.189 -7.622 1.00 97.31 80 LEU A N 1
ATOM 622 C CA . LEU A 1 80 ? 10.436 3.364 -8.433 1.00 97.31 80 LEU A CA 1
ATOM 623 C C . LEU A 1 80 ? 11.196 4.561 -7.865 1.00 97.31 80 LEU A C 1
ATOM 625 O O . LEU A 1 80 ? 11.136 4.841 -6.668 1.00 97.31 80 LEU A O 1
ATOM 629 N N . ARG A 1 81 ? 11.913 5.280 -8.726 1.00 96.25 81 ARG A N 1
ATOM 630 C CA . ARG A 1 81 ? 12.737 6.444 -8.382 1.00 96.25 81 ARG A CA 1
ATOM 631 C C . ARG A 1 81 ? 12.567 7.542 -9.429 1.00 96.25 81 ARG A C 1
ATOM 633 O O . ARG A 1 81 ? 12.059 7.305 -10.522 1.00 96.25 81 ARG A O 1
ATOM 640 N N . GLU A 1 82 ? 13.023 8.749 -9.102 1.00 94.88 82 GLU A N 1
ATOM 641 C CA . GLU A 1 82 ? 12.992 9.906 -10.015 1.00 94.88 82 GLU A CA 1
ATOM 642 C C . GLU A 1 82 ? 11.571 10.323 -10.454 1.00 94.88 82 GLU A C 1
ATOM 644 O O . GLU A 1 82 ? 11.387 10.860 -11.542 1.00 94.88 82 GLU A O 1
ATOM 649 N N . LEU A 1 83 ? 10.565 10.148 -9.585 1.00 92.94 83 LEU A N 1
ATOM 650 C CA . LEU A 1 83 ? 9.185 10.605 -9.833 1.00 92.94 83 LEU A CA 1
ATOM 651 C C . LEU A 1 83 ? 9.057 12.147 -9.822 1.00 92.94 83 LEU A C 1
ATOM 653 O O . LEU A 1 83 ? 8.020 12.705 -10.186 1.00 92.94 83 LEU A O 1
ATOM 657 N N . GLY A 1 84 ? 10.104 12.856 -9.387 1.00 90.19 84 GLY A N 1
ATOM 658 C CA . GLY A 1 84 ? 10.137 14.314 -9.295 1.00 90.19 84 GLY A CA 1
ATOM 659 C C . GLY A 1 84 ? 9.070 14.861 -8.346 1.00 90.19 84 GLY A C 1
ATOM 660 O O . GLY A 1 84 ? 8.772 14.267 -7.313 1.00 90.19 84 GLY A O 1
ATOM 661 N N . TYR A 1 85 ? 8.451 15.981 -8.724 1.00 90.19 85 TYR A N 1
ATOM 662 C CA . TYR A 1 85 ? 7.379 16.622 -7.950 1.00 90.19 85 TYR A CA 1
ATOM 663 C C . TYR A 1 85 ? 6.107 15.765 -7.827 1.00 90.19 85 TYR A C 1
ATOM 665 O O . TYR A 1 85 ? 5.218 16.101 -7.055 1.00 90.19 85 TYR A O 1
ATOM 673 N N . ARG A 1 86 ? 6.001 14.665 -8.587 1.00 92.88 86 ARG A N 1
ATOM 674 C CA . ARG A 1 86 ? 4.858 13.742 -8.553 1.00 92.88 86 ARG A CA 1
ATOM 675 C C . ARG A 1 86 ? 5.008 12.658 -7.487 1.00 92.88 86 ARG A C 1
ATOM 677 O O . ARG A 1 86 ? 4.071 11.890 -7.324 1.00 92.88 86 ARG A O 1
ATOM 684 N N . TYR A 1 87 ? 6.148 12.580 -6.793 1.00 92.44 87 TYR A N 1
ATOM 685 C CA . TYR A 1 87 ? 6.430 11.539 -5.798 1.00 92.44 87 TYR A CA 1
ATOM 686 C C . TYR A 1 87 ? 5.335 11.434 -4.729 1.00 92.44 87 TYR A C 1
ATOM 688 O O . TYR A 1 87 ? 4.750 10.369 -4.564 1.00 92.44 87 TYR A O 1
ATOM 696 N N . GLU A 1 88 ? 5.015 12.536 -4.046 1.00 91.00 88 GLU A N 1
ATOM 697 C CA . GLU A 1 88 ? 4.039 12.520 -2.947 1.00 91.00 88 GLU A CA 1
ATOM 698 C C . GLU A 1 88 ? 2.638 12.137 -3.432 1.00 91.00 88 GLU A C 1
ATOM 700 O O . GLU A 1 88 ? 1.964 11.308 -2.819 1.00 91.00 88 GLU A O 1
ATOM 705 N N . ASP A 1 89 ? 2.218 12.707 -4.562 1.00 93.31 89 ASP A N 1
ATOM 706 C CA . ASP A 1 89 ? 0.919 12.417 -5.162 1.00 93.31 89 ASP A CA 1
ATOM 707 C C . ASP A 1 89 ? 0.822 10.963 -5.629 1.00 93.31 89 ASP A C 1
ATOM 709 O O . ASP A 1 89 ? -0.183 10.306 -5.377 1.00 93.31 89 ASP A O 1
ATOM 713 N N . PHE A 1 90 ? 1.871 10.444 -6.271 1.00 94.94 90 PHE A N 1
ATOM 714 C CA . PHE A 1 90 ? 1.913 9.066 -6.745 1.00 94.94 90 PHE A CA 1
ATOM 715 C C . PHE A 1 90 ? 1.812 8.080 -5.583 1.00 94.94 90 PHE A C 1
ATOM 717 O O . PHE A 1 90 ? 0.981 7.176 -5.618 1.0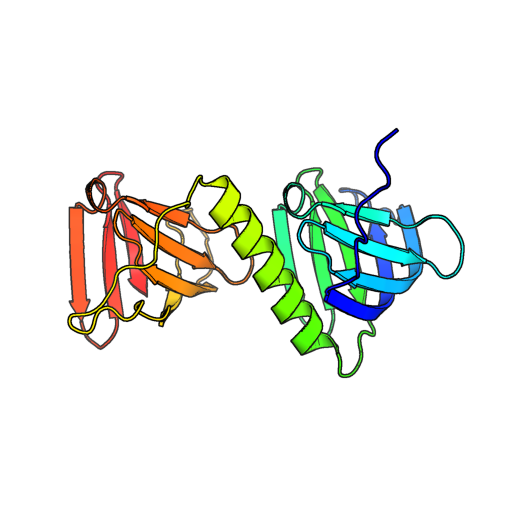0 94.94 90 PHE A O 1
ATOM 724 N N . THR A 1 91 ? 2.623 8.265 -4.539 1.00 92.25 91 THR A N 1
ATOM 725 C CA . THR A 1 91 ? 2.621 7.383 -3.368 1.00 92.25 91 THR A CA 1
ATOM 726 C C . THR A 1 91 ? 1.272 7.415 -2.656 1.00 92.25 91 THR A C 1
ATOM 728 O O . THR A 1 91 ? 0.761 6.372 -2.247 1.00 92.25 91 THR A O 1
ATOM 731 N N . ARG A 1 92 ? 0.665 8.602 -2.531 1.00 91.25 92 ARG A N 1
ATOM 732 C CA . ARG A 1 92 ? -0.663 8.762 -1.932 1.00 91.25 92 ARG A CA 1
ATOM 733 C C . ARG A 1 92 ? -1.738 8.036 -2.740 1.00 91.25 92 ARG A C 1
ATOM 735 O O . ARG A 1 92 ? -2.523 7.295 -2.155 1.00 91.25 92 ARG A O 1
ATOM 742 N N . GLU A 1 93 ? -1.763 8.214 -4.061 1.00 94.62 93 GLU A N 1
ATOM 743 C CA . GLU A 1 93 ? -2.752 7.552 -4.918 1.00 94.62 93 GLU A CA 1
ATOM 744 C C . GLU A 1 93 ? -2.553 6.035 -4.977 1.00 94.62 93 GLU A C 1
ATOM 746 O O . GLU A 1 93 ? -3.534 5.303 -4.892 1.00 94.62 93 GLU A O 1
ATOM 751 N N . LEU A 1 94 ? -1.308 5.551 -5.050 1.00 94.50 94 LEU A N 1
ATOM 752 C CA . LEU A 1 94 ? -1.000 4.117 -5.036 1.00 94.50 94 LEU A CA 1
ATOM 753 C C . LEU A 1 94 ? -1.544 3.450 -3.768 1.00 94.50 94 LEU A C 1
ATOM 755 O O . LEU A 1 94 ? -2.223 2.428 -3.843 1.00 94.50 94 LEU A O 1
ATOM 759 N N . ARG A 1 95 ? -1.283 4.057 -2.606 1.00 90.06 95 ARG A N 1
ATOM 760 C CA . ARG A 1 95 ? -1.788 3.569 -1.317 1.00 90.06 95 ARG A CA 1
ATOM 761 C C . ARG A 1 95 ? -3.299 3.576 -1.262 1.00 90.06 95 ARG A C 1
ATOM 763 O O . ARG A 1 95 ? -3.894 2.574 -0.891 1.00 90.06 95 ARG A O 1
ATOM 770 N N . ARG A 1 96 ? -3.915 4.689 -1.668 1.00 90.69 96 ARG A N 1
ATOM 771 C CA . ARG A 1 96 ? -5.370 4.817 -1.691 1.00 90.69 96 ARG A CA 1
ATOM 772 C C . ARG A 1 96 ? -5.991 3.706 -2.535 1.00 90.69 96 ARG A C 1
ATOM 774 O O . ARG A 1 96 ? -6.847 2.992 -2.037 1.00 90.69 96 ARG A O 1
ATOM 781 N N . LEU A 1 97 ? -5.543 3.531 -3.778 1.00 93.31 97 LEU A N 1
ATOM 782 C CA . LEU A 1 97 ? -6.103 2.536 -4.698 1.00 93.31 97 LEU A CA 1
ATOM 783 C C . LEU A 1 97 ? -5.950 1.104 -4.174 1.00 93.31 97 LEU A C 1
ATOM 785 O O . LEU A 1 97 ? -6.923 0.352 -4.175 1.00 93.31 97 LEU A O 1
ATOM 789 N N . ARG A 1 98 ? -4.772 0.758 -3.642 1.00 90.62 98 ARG A N 1
ATOM 790 C CA . ARG A 1 98 ? -4.545 -0.541 -3.001 1.00 90.62 98 ARG A CA 1
ATOM 791 C C . ARG A 1 98 ? -5.485 -0.754 -1.812 1.00 90.62 98 ARG A C 1
ATOM 793 O O . ARG A 1 98 ? -6.145 -1.785 -1.745 1.00 90.62 98 ARG A O 1
ATOM 800 N N . SER A 1 99 ? -5.568 0.207 -0.891 1.00 87.75 99 SER A N 1
ATOM 801 C CA . SER A 1 99 ? -6.410 0.087 0.305 1.00 87.75 99 SER A CA 1
ATOM 802 C C . SER A 1 99 ? -7.894 -0.028 -0.039 1.00 87.75 99 SER A C 1
ATOM 804 O O . SER A 1 99 ? -8.584 -0.855 0.548 1.00 87.75 99 SER A O 1
ATOM 806 N N . GLU A 1 100 ? -8.386 0.741 -1.013 1.00 86.56 100 GLU A N 1
ATOM 807 C CA . GLU A 1 100 ? -9.776 0.637 -1.477 1.00 86.56 100 GLU A CA 1
ATOM 808 C C . GLU A 1 100 ? -10.071 -0.745 -2.087 1.00 86.56 100 GLU A C 1
ATOM 810 O O . GLU A 1 100 ? -11.124 -1.324 -1.812 1.00 86.56 100 GLU A O 1
ATOM 815 N N . LEU A 1 101 ? -9.135 -1.315 -2.860 1.00 88.31 101 LEU A N 1
ATOM 816 C CA . LEU A 1 101 ? -9.287 -2.668 -3.399 1.00 88.31 101 LEU A CA 1
ATOM 817 C C . LEU A 1 101 ? -9.338 -3.719 -2.282 1.00 88.31 101 LEU A C 1
ATOM 819 O O . LEU A 1 101 ? -10.245 -4.549 -2.271 1.00 88.31 101 LEU A O 1
ATOM 823 N N . MET A 1 102 ? -8.420 -3.644 -1.315 1.00 84.38 102 MET A N 1
ATOM 824 C CA . MET A 1 102 ? -8.394 -4.563 -0.173 1.00 84.38 102 MET A CA 1
ATOM 825 C C . MET A 1 102 ? -9.689 -4.481 0.645 1.00 84.38 102 MET A C 1
ATOM 827 O O . MET A 1 102 ? -10.275 -5.503 0.987 1.00 84.38 102 MET A O 1
ATOM 831 N N . ILE A 1 103 ? -10.202 -3.274 0.900 1.00 81.56 103 ILE A N 1
ATOM 832 C CA . ILE A 1 103 ? -11.482 -3.076 1.596 1.00 81.56 103 ILE A CA 1
ATOM 833 C C . ILE A 1 103 ? -12.627 -3.742 0.820 1.00 81.56 103 ILE A C 1
ATOM 835 O O . ILE A 1 103 ? -13.418 -4.485 1.407 1.00 81.56 103 ILE A O 1
ATOM 839 N N . LYS A 1 104 ? -12.697 -3.542 -0.503 1.00 81.88 104 LYS A N 1
ATOM 840 C CA . LYS A 1 104 ? -13.693 -4.196 -1.369 1.00 81.88 104 LYS A CA 1
ATOM 841 C C . LYS A 1 104 ? -13.606 -5.726 -1.274 1.00 81.88 104 LYS A C 1
ATOM 843 O O . LYS A 1 104 ? -14.641 -6.389 -1.201 1.00 81.88 104 LYS A O 1
ATOM 848 N N . ASP A 1 105 ? -12.394 -6.272 -1.213 1.00 78.62 105 ASP A N 1
ATOM 849 C CA . ASP A 1 105 ? -12.132 -7.713 -1.103 1.00 78.62 105 ASP A CA 1
ATOM 850 C C . ASP A 1 105 ? -12.517 -8.310 0.245 1.00 78.62 105 ASP A C 1
ATOM 852 O O . ASP A 1 105 ? -12.981 -9.448 0.309 1.00 78.62 105 ASP A O 1
ATOM 856 N N . MET A 1 106 ? -12.449 -7.520 1.316 1.00 71.06 106 MET A N 1
ATOM 857 C CA . MET A 1 106 ? -12.974 -7.880 2.638 1.00 71.06 106 MET A CA 1
ATOM 858 C C . MET A 1 106 ? -14.515 -7.909 2.688 1.00 71.06 106 MET A C 1
ATOM 860 O O . MET A 1 106 ? -15.102 -7.906 3.776 1.00 71.06 106 MET A O 1
ATOM 864 N N . LEU A 1 107 ? -15.180 -7.907 1.522 1.00 62.78 107 LEU A N 1
ATOM 865 C CA . LEU A 1 107 ? -16.630 -7.842 1.338 1.00 62.78 107 LEU A CA 1
ATOM 866 C C . LEU A 1 107 ? -17.252 -6.675 2.115 1.00 62.78 107 LEU A C 1
ATOM 868 O O . LEU A 1 107 ? -18.367 -6.761 2.633 1.00 62.78 107 LEU A O 1
ATOM 872 N N . MET A 1 108 ? -16.519 -5.567 2.210 1.00 60.19 108 MET A N 1
ATOM 873 C CA . MET A 1 108 ? -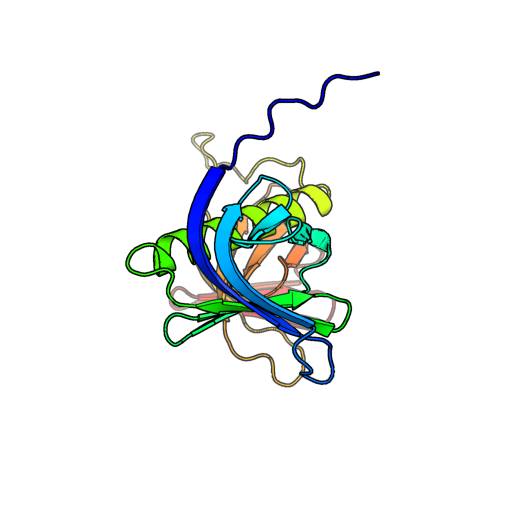16.993 -4.323 2.804 1.00 60.19 108 MET A CA 1
ATOM 874 C C . MET A 1 108 ? -17.913 -3.615 1.803 1.00 60.19 108 MET A C 1
ATOM 876 O O . MET A 1 108 ? -17.606 -2.548 1.288 1.00 60.19 108 MET A O 1
ATOM 880 N N . SER A 1 109 ? -19.062 -4.218 1.496 1.00 60.62 109 SER A N 1
ATOM 881 C CA . SER A 1 109 ? -20.150 -3.556 0.759 1.00 60.62 109 SER A CA 1
ATOM 882 C C . SER A 1 109 ? -21.022 -2.684 1.671 1.00 60.62 109 SER A C 1
ATOM 884 O O . SER A 1 109 ? -22.104 -2.244 1.288 1.00 60.62 109 SER A O 1
ATOM 886 N N . GLU A 1 110 ? -20.589 -2.509 2.915 1.00 68.06 110 GLU A N 1
ATOM 887 C CA . GLU A 1 110 ? -21.285 -1.783 3.961 1.00 68.06 110 GLU A CA 1
ATOM 888 C C . GLU A 1 110 ? -20.899 -0.303 3.923 1.00 68.06 110 GLU A C 1
ATOM 890 O O . GLU A 1 110 ? -19.742 0.046 3.702 1.00 68.06 110 GLU A O 1
ATOM 895 N N . SER A 1 111 ? -21.874 0.578 4.141 1.00 70.44 111 SER A N 1
ATOM 896 C CA . SER A 1 111 ? -21.615 2.014 4.232 1.00 70.44 111 SER A CA 1
ATOM 897 C C . SER A 1 111 ? -20.840 2.360 5.502 1.00 70.44 111 SER A C 1
ATOM 899 O O . SER A 1 111 ? -20.967 1.693 6.533 1.00 70.44 111 SER A O 1
ATOM 901 N N . LEU A 1 112 ? -20.089 3.459 5.445 1.00 76.94 112 LEU A N 1
ATOM 902 C CA . LEU A 1 112 ? -19.533 4.074 6.644 1.00 76.94 112 LEU A CA 1
ATOM 903 C C . LEU A 1 112 ? -20.651 4.381 7.649 1.00 76.94 112 LEU A C 1
ATOM 905 O O . LEU A 1 112 ? -21.796 4.670 7.276 1.00 76.94 112 LEU A O 1
ATOM 909 N N . LEU A 1 113 ? -20.308 4.310 8.934 1.00 77.75 113 LEU A N 1
ATOM 910 C CA . LEU A 1 113 ? -21.205 4.674 10.017 1.00 77.75 113 LEU A CA 1
ATOM 911 C C . LEU A 1 113 ? -21.623 6.134 9.828 1.00 77.75 113 LEU A C 1
ATOM 913 O O . LEU A 1 113 ? -20.797 6.993 9.516 1.00 77.75 113 LEU A O 1
ATOM 917 N N . LYS A 1 114 ? -22.916 6.408 9.983 1.00 80.81 114 LYS A N 1
ATOM 918 C CA . LYS A 1 114 ? -23.468 7.748 9.796 1.00 80.81 114 LYS A CA 1
ATOM 919 C C . LYS A 1 114 ? -23.682 8.434 11.134 1.00 80.81 114 LYS A C 1
ATOM 921 O O . LYS A 1 114 ? -24.062 7.787 12.107 1.00 80.81 114 LYS A O 1
ATOM 926 N N . ASP A 1 115 ? -23.465 9.741 11.160 1.00 76.19 115 ASP A N 1
ATOM 927 C CA . ASP A 1 115 ? -23.826 10.584 12.291 1.00 76.19 115 ASP A CA 1
ATOM 928 C C . ASP A 1 115 ? -25.348 10.807 12.378 1.00 76.19 115 ASP A C 1
ATOM 930 O O . ASP A 1 115 ? -26.141 10.359 11.543 1.00 76.19 115 ASP A O 1
ATOM 934 N N . GLU A 1 116 ? -25.761 11.559 13.395 1.00 71.62 116 GLU A N 1
ATOM 935 C CA . GLU A 1 116 ? -27.158 11.919 13.672 1.00 71.62 116 GLU A CA 1
ATOM 936 C C . GLU A 1 116 ? -27.813 12.715 12.525 1.00 71.62 116 GLU A C 1
ATOM 938 O O . GLU A 1 116 ? -29.037 12.782 12.414 1.00 71.62 116 GLU A O 1
ATOM 943 N N . THR A 1 117 ? -26.998 13.299 11.640 1.00 74.25 117 THR A N 1
ATOM 944 C CA . THR A 1 117 ? -27.414 14.053 10.450 1.00 74.25 117 THR A CA 1
ATOM 945 C C . THR A 1 117 ? -27.388 13.214 9.170 1.00 74.25 117 THR A C 1
ATOM 947 O O . THR A 1 117 ? -27.578 13.745 8.074 1.00 74.25 117 THR A O 1
ATOM 950 N N . SER A 1 118 ? -27.208 11.894 9.296 1.00 72.56 118 SER A N 1
ATOM 951 C CA . SER A 1 118 ? -27.084 10.939 8.188 1.00 72.56 118 SER A CA 1
ATOM 952 C C . SER A 1 118 ? -25.857 11.157 7.291 1.00 72.56 118 SER A C 1
ATOM 954 O O . SER A 1 118 ? -25.846 10.680 6.151 1.00 72.56 118 SER A O 1
ATOM 956 N N . ARG A 1 119 ? -24.820 11.849 7.777 1.00 73.69 119 ARG A N 1
ATOM 957 C CA . ARG A 1 119 ? -23.541 12.010 7.070 1.00 73.69 119 ARG A CA 1
ATOM 958 C C . ARG A 1 119 ? -22.588 10.895 7.456 1.00 73.69 119 ARG A C 1
ATOM 960 O O . ARG A 1 119 ? -22.520 10.528 8.620 1.00 73.69 119 ARG A O 1
ATOM 967 N N . GLU A 1 120 ? -21.849 10.373 6.486 1.00 77.31 120 GLU A N 1
ATOM 968 C CA . GLU A 1 120 ? -20.795 9.391 6.746 1.00 77.31 120 GLU A CA 1
ATOM 969 C C . GLU A 1 120 ? -19.718 10.010 7.637 1.00 77.31 120 GLU A C 1
ATOM 971 O O . GLU A 1 120 ? -19.243 11.119 7.376 1.00 77.31 120 GLU A O 1
ATOM 976 N N . LEU A 1 121 ? -19.360 9.300 8.705 1.00 73.50 121 LEU A N 1
ATOM 977 C CA . LEU A 1 121 ? -18.286 9.719 9.586 1.00 73.50 121 LEU A CA 1
ATOM 978 C C . LEU A 1 121 ? -16.962 9.642 8.816 1.00 73.50 121 LEU A C 1
ATOM 980 O O . LEU A 1 121 ? -16.646 8.590 8.251 1.00 73.50 121 LEU A O 1
ATOM 984 N N . PRO A 1 122 ? -16.183 10.736 8.771 1.00 73.94 122 PRO A N 1
ATOM 985 C CA . PRO A 1 122 ? -14.885 10.711 8.123 1.00 73.94 122 PRO A CA 1
ATOM 986 C C . PRO A 1 122 ? -13.940 9.781 8.885 1.00 73.94 122 PRO A C 1
ATOM 988 O O . PRO A 1 122 ? -14.025 9.654 10.109 1.00 73.94 122 PRO A O 1
ATOM 991 N N . GLY A 1 123 ? -13.006 9.170 8.157 1.00 79.06 123 GLY A N 1
ATOM 992 C CA . GLY A 1 123 ? -11.888 8.490 8.791 1.00 79.06 123 GLY A CA 1
ATOM 993 C C . GLY A 1 123 ? -11.055 9.472 9.618 1.00 79.06 123 GLY A C 1
ATOM 994 O O . GLY A 1 123 ? -10.910 10.643 9.254 1.00 79.06 123 GLY A O 1
ATOM 995 N N . PHE A 1 124 ? -10.509 9.005 10.735 1.00 82.75 124 PHE A N 1
ATOM 996 C CA . PHE A 1 124 ? -9.598 9.784 11.573 1.00 82.75 124 PHE A CA 1
ATOM 997 C C . PHE A 1 124 ? -8.198 9.177 11.547 1.00 82.75 124 PHE A C 1
ATOM 999 O O . PHE A 1 124 ? -8.023 7.996 11.260 1.00 82.75 124 PHE A O 1
ATOM 1006 N N . ARG A 1 125 ? -7.180 10.004 11.788 1.00 81.81 125 ARG A N 1
ATOM 1007 C CA . ARG A 1 125 ? -5.783 9.560 11.784 1.00 81.81 125 ARG A CA 1
ATOM 1008 C C . ARG A 1 125 ? -5.374 9.109 13.175 1.00 81.81 125 ARG A C 1
ATOM 1010 O O . ARG A 1 125 ? -5.729 9.777 14.139 1.00 81.81 125 ARG A O 1
ATOM 1017 N N . GLY A 1 126 ? -4.586 8.047 13.240 1.00 77.81 126 GLY A N 1
ATOM 1018 C CA . GLY A 1 126 ? -4.013 7.537 14.480 1.00 77.81 126 GLY A CA 1
ATOM 1019 C C . GLY A 1 126 ? -2.690 6.823 14.241 1.00 77.81 126 GLY A C 1
ATOM 1020 O O . GLY A 1 126 ? -2.205 6.741 13.106 1.00 77.81 126 GLY A O 1
ATOM 1021 N N . VAL A 1 127 ? -2.101 6.297 15.309 1.00 76.88 127 VAL A N 1
ATOM 1022 C CA . VAL A 1 127 ? -0.852 5.527 15.246 1.00 76.88 127 VAL A CA 1
ATOM 1023 C C . VAL A 1 127 ? -1.132 4.074 15.591 1.00 76.88 127 VAL A C 1
ATOM 1025 O O . VAL A 1 127 ? -1.247 3.721 16.753 1.00 76.88 127 VAL A O 1
ATOM 1028 N N . TYR A 1 128 ? -1.178 3.216 14.580 1.00 75.25 128 TYR A N 1
ATOM 1029 C CA . TYR A 1 128 ? -1.414 1.787 14.728 1.00 75.25 128 TYR A CA 1
ATOM 1030 C C . TYR A 1 128 ? -0.162 1.057 15.227 1.00 75.25 128 TYR A C 1
ATOM 1032 O O . TYR A 1 128 ? 0.927 1.200 14.668 1.00 75.25 128 TYR A O 1
ATOM 1040 N N . ARG A 1 129 ? -0.331 0.200 16.240 1.00 72.50 129 ARG A N 1
ATOM 1041 C CA . ARG A 1 129 ? 0.675 -0.780 16.665 1.00 72.50 129 ARG A CA 1
ATOM 1042 C C . ARG A 1 129 ? 0.092 -2.187 16.578 1.00 72.50 129 ARG A C 1
ATOM 1044 O O . ARG A 1 129 ? -0.817 -2.531 17.326 1.00 72.50 129 ARG A O 1
ATOM 1051 N N . SER A 1 130 ? 0.642 -3.014 15.691 1.00 63.09 130 SER A N 1
ATOM 1052 C CA . SER A 1 130 ? 0.308 -4.441 15.653 1.00 63.09 130 SER A CA 1
ATOM 1053 C C . SER A 1 130 ? 0.876 -5.161 16.878 1.00 63.09 130 SER A C 1
ATOM 1055 O O . SER A 1 130 ? 2.027 -4.939 17.253 1.00 63.09 130 SER A O 1
ATOM 1057 N N . ALA A 1 131 ? 0.099 -6.070 17.472 1.00 53.12 131 ALA A N 1
ATOM 1058 C CA . ALA A 1 131 ? 0.518 -6.891 18.612 1.00 53.12 131 ALA A CA 1
ATOM 1059 C C . ALA A 1 131 ? 1.559 -7.983 18.259 1.00 53.12 131 ALA A C 1
ATOM 1061 O O . ALA A 1 131 ? 2.020 -8.702 19.147 1.00 53.12 131 ALA A O 1
ATOM 1062 N N . ALA A 1 132 ? 1.950 -8.130 16.985 1.00 49.91 132 ALA A N 1
ATOM 1063 C CA . ALA A 1 132 ? 3.042 -9.021 16.591 1.00 49.91 132 ALA A CA 1
ATOM 1064 C C . ALA A 1 132 ? 4.394 -8.524 17.157 1.00 49.91 132 ALA A C 1
ATOM 1066 O O . ALA A 1 132 ? 4.637 -7.313 17.202 1.00 49.91 132 ALA A O 1
ATOM 1067 N N . PRO A 1 133 ? 5.298 -9.423 17.595 1.00 41.72 133 PRO A N 1
ATOM 1068 C CA . PRO A 1 133 ? 6.521 -9.022 18.277 1.00 41.72 133 PRO A CA 1
ATOM 1069 C C . PRO A 1 133 ? 7.408 -8.246 17.294 1.00 41.72 133 PRO A C 1
ATOM 1071 O O . PRO A 1 133 ? 7.930 -8.832 16.352 1.00 41.72 133 PRO A O 1
ATOM 1074 N N . ALA A 1 134 ? 7.569 -6.940 17.535 1.00 44.22 134 ALA A N 1
ATOM 1075 C CA . ALA A 1 134 ? 8.319 -5.965 16.725 1.00 44.22 134 ALA A CA 1
ATOM 1076 C C . ALA A 1 134 ? 7.569 -5.242 15.583 1.00 44.22 134 ALA A C 1
ATOM 1078 O O . ALA A 1 134 ? 8.213 -4.722 14.673 1.00 44.22 134 ALA A O 1
ATOM 1079 N N . GLY A 1 135 ? 6.240 -5.115 15.642 1.00 54.94 135 GLY A N 1
ATOM 1080 C CA . GLY A 1 135 ? 5.542 -4.131 14.807 1.00 54.94 135 GLY A CA 1
ATOM 1081 C C . GLY A 1 135 ? 5.910 -2.699 15.219 1.00 54.94 135 GLY A C 1
ATOM 1082 O O . GLY A 1 135 ? 5.557 -2.265 16.318 1.00 54.94 135 GLY A O 1
ATOM 1083 N N . ASN A 1 136 ? 6.629 -1.965 14.365 1.00 63.22 136 ASN A N 1
ATOM 1084 C CA . ASN A 1 136 ? 6.847 -0.535 14.585 1.00 63.22 136 ASN A CA 1
ATOM 1085 C C . ASN A 1 136 ? 5.506 0.211 14.500 1.00 63.22 136 ASN A C 1
ATOM 1087 O O . ASN A 1 136 ? 4.674 -0.151 13.668 1.00 63.22 136 ASN A O 1
ATOM 1091 N N . PRO A 1 137 ? 5.291 1.241 15.337 1.00 73.31 137 PRO A N 1
ATOM 1092 C CA . PRO A 1 137 ? 4.127 2.102 15.204 1.00 73.31 137 PRO A CA 1
ATOM 1093 C C . PRO A 1 137 ? 4.099 2.731 13.807 1.00 73.31 137 PRO A C 1
ATOM 1095 O O . PRO A 1 137 ? 5.105 3.267 13.339 1.00 73.31 137 PRO A O 1
ATOM 1098 N N . GLU A 1 138 ? 2.945 2.658 13.157 1.00 79.06 138 GLU A N 1
ATOM 1099 C CA . GLU A 1 138 ? 2.712 3.171 11.812 1.00 79.06 138 GLU A CA 1
ATOM 1100 C C . GLU A 1 138 ? 1.505 4.117 11.810 1.00 79.06 138 GLU A C 1
ATOM 1102 O O . GLU A 1 138 ? 0.499 3.868 12.470 1.00 79.06 138 GLU A O 1
ATOM 1107 N N . GLU A 1 139 ? 1.591 5.214 11.056 1.00 84.38 139 GLU A N 1
ATOM 1108 C CA . GLU A 1 139 ? 0.437 6.081 10.812 1.00 84.38 139 GLU A CA 1
ATOM 1109 C C . GLU A 1 139 ? -0.677 5.304 10.101 1.00 84.38 139 GLU A C 1
ATOM 1111 O O . GLU A 1 139 ? -0.434 4.590 9.125 1.00 84.38 139 GLU A O 1
ATOM 1116 N N . CYS A 1 140 ? -1.912 5.474 10.558 1.00 85.81 140 CYS A N 1
ATOM 1117 C CA . CYS A 1 140 ? -3.077 4.823 9.978 1.00 85.81 140 CYS A CA 1
ATOM 1118 C C . CYS A 1 140 ? -4.263 5.784 9.856 1.00 85.81 140 CYS A C 1
ATOM 1120 O O . CYS A 1 140 ? -4.352 6.797 10.554 1.00 85.81 140 CYS A O 1
ATOM 1122 N N . GLU A 1 141 ? -5.182 5.446 8.958 1.00 87.88 141 GLU A N 1
ATOM 1123 C CA . GLU A 1 141 ? -6.533 5.997 8.922 1.00 87.88 141 GLU A CA 1
ATOM 1124 C C . GLU A 1 141 ? -7.497 4.957 9.496 1.00 87.88 141 GLU A C 1
ATOM 1126 O O . GLU A 1 141 ? -7.509 3.807 9.063 1.00 87.88 141 GLU A O 1
ATOM 1131 N N . VAL A 1 142 ? -8.322 5.349 10.458 1.00 87.00 142 VAL A N 1
ATOM 1132 C CA . VAL A 1 142 ? -9.359 4.500 11.036 1.00 87.00 142 VAL A CA 1
ATOM 1133 C C . VAL A 1 142 ? -10.708 4.928 10.484 1.00 87.00 142 VAL A C 1
ATOM 1135 O O . VAL A 1 142 ? -11.091 6.092 10.595 1.00 87.00 142 VAL A O 1
ATOM 1138 N N . ARG A 1 143 ? -11.444 3.980 9.904 1.00 88.38 143 ARG A N 1
ATOM 1139 C CA . ARG A 1 143 ? -12.796 4.180 9.375 1.00 88.38 143 ARG A CA 1
ATOM 1140 C C . ARG A 1 143 ? -13.801 3.349 10.162 1.00 88.38 143 ARG A C 1
ATOM 1142 O O . ARG A 1 143 ? -13.601 2.154 10.382 1.00 88.38 143 ARG A O 1
ATOM 1149 N N . LEU A 1 144 ? -14.902 3.981 10.553 1.00 86.00 144 LEU A N 1
ATOM 1150 C CA . LEU A 1 144 ? -16.011 3.322 11.236 1.00 86.00 144 LEU A CA 1
ATOM 1151 C C . LEU A 1 144 ? -17.054 2.901 10.207 1.00 86.00 144 LEU A C 1
ATOM 1153 O O . LEU A 1 144 ? -17.616 3.744 9.512 1.00 86.00 144 LEU A O 1
ATOM 1157 N N . TYR A 1 145 ? -17.333 1.607 10.133 1.00 85.69 145 TYR A N 1
ATOM 1158 C CA . TYR A 1 145 ? -18.425 1.045 9.344 1.00 85.69 145 TYR A CA 1
ATOM 1159 C C . TYR A 1 145 ? -19.559 0.618 10.270 1.00 85.69 145 TYR A C 1
ATOM 1161 O O . TYR A 1 145 ? -19.431 0.664 11.493 1.00 85.69 145 TYR A O 1
ATOM 1169 N N . VAL A 1 146 ? -20.698 0.234 9.702 1.00 83.44 146 VAL A N 1
ATOM 1170 C CA . VAL A 1 146 ? -21.878 -0.120 10.503 1.00 83.44 146 VAL A CA 1
ATOM 1171 C C . VAL A 1 146 ? -21.663 -1.393 11.349 1.00 83.44 146 VAL A C 1
ATOM 1173 O O . VAL A 1 146 ? -22.172 -1.450 12.467 1.00 83.44 146 VAL A O 1
ATOM 1176 N N . SER A 1 147 ? -20.851 -2.360 10.902 1.00 85.06 147 SER A N 1
ATOM 1177 C CA . SER A 1 147 ? -20.603 -3.627 11.620 1.00 85.06 147 SER A CA 1
ATOM 1178 C C . SER A 1 147 ? -19.188 -3.790 12.180 1.00 85.06 147 SER A C 1
ATOM 1180 O O . SER A 1 147 ? -18.934 -4.707 12.968 1.00 85.06 147 SER A O 1
ATOM 1182 N N . ALA A 1 148 ? -18.251 -2.942 11.761 1.00 86.94 148 ALA A N 1
ATOM 1183 C CA . ALA A 1 148 ? -16.839 -3.102 12.067 1.00 86.94 148 ALA A CA 1
ATOM 1184 C C . ALA A 1 148 ? -16.091 -1.768 12.058 1.00 86.94 148 ALA A C 1
ATOM 1186 O O . ALA A 1 148 ? -16.480 -0.813 11.387 1.00 86.94 148 ALA A O 1
ATOM 1187 N N . LEU A 1 149 ? -14.956 -1.752 12.742 1.00 87.69 149 LEU A N 1
ATOM 1188 C CA . LEU A 1 149 ? -13.928 -0.733 12.602 1.00 87.69 149 LEU A CA 1
ATOM 1189 C C . LEU A 1 149 ? -12.850 -1.258 11.652 1.00 87.69 149 LEU A C 1
ATOM 1191 O O . LEU A 1 149 ? -12.440 -2.413 11.760 1.00 87.69 149 LEU A O 1
ATOM 1195 N N . VAL A 1 150 ? -12.389 -0.426 10.719 1.00 88.31 150 VAL A N 1
ATOM 1196 C CA . VAL A 1 150 ? -11.277 -0.769 9.824 1.00 88.31 150 VAL A CA 1
ATOM 1197 C C . VAL A 1 150 ? -10.119 0.177 10.051 1.00 88.31 150 VAL A C 1
ATOM 1199 O O . VAL A 1 150 ? -10.257 1.390 9.904 1.00 88.31 150 VAL A O 1
ATOM 1202 N N . ILE A 1 151 ? -8.974 -0.401 10.385 1.00 87.62 151 ILE A N 1
ATOM 1203 C CA . ILE A 1 151 ? -7.689 0.280 10.467 1.00 87.62 151 ILE A CA 1
ATOM 1204 C C . ILE A 1 151 ? -7.039 0.153 9.094 1.00 87.62 151 ILE A C 1
ATOM 1206 O O . ILE A 1 151 ? -6.934 -0.950 8.569 1.00 87.62 151 ILE A O 1
ATOM 1210 N N . ILE A 1 152 ? -6.609 1.264 8.509 1.00 87.25 152 ILE A N 1
ATOM 1211 C CA . ILE A 1 152 ? -5.933 1.330 7.212 1.00 87.25 152 ILE A CA 1
ATOM 1212 C C . ILE A 1 152 ? -4.521 1.864 7.470 1.00 87.25 152 ILE A C 1
ATOM 1214 O O . ILE A 1 152 ? -4.328 3.084 7.525 1.00 87.25 152 ILE A O 1
ATOM 1218 N N . PRO A 1 153 ? -3.534 0.984 7.694 1.00 85.00 153 PRO A N 1
ATOM 1219 C CA . PRO A 1 153 ? -2.150 1.396 7.879 1.00 85.00 153 PRO A CA 1
ATOM 1220 C C . PRO A 1 153 ? -1.572 2.026 6.608 1.00 85.00 153 PRO A C 1
ATOM 1222 O O . PRO A 1 153 ? -2.054 1.801 5.496 1.00 85.00 153 PRO A O 1
ATOM 1225 N N . ARG A 1 154 ? -0.509 2.819 6.762 1.00 80.50 154 ARG A N 1
ATOM 1226 C CA . ARG A 1 154 ? 0.162 3.483 5.637 1.00 80.50 154 ARG A CA 1
ATOM 1227 C C . ARG A 1 154 ? 0.849 2.487 4.685 1.00 80.50 154 ARG A C 1
ATOM 1229 O O . ARG A 1 154 ? 0.853 2.743 3.483 1.00 80.50 154 ARG A O 1
ATOM 1236 N N . SER A 1 155 ? 1.401 1.377 5.167 1.00 75.06 155 SER A N 1
ATOM 1237 C CA . SER A 1 155 ? 2.252 0.477 4.365 1.00 75.06 155 SER A CA 1
ATOM 1238 C C . SER A 1 155 ? 1.752 -0.965 4.310 1.00 75.06 155 SER A C 1
ATOM 1240 O O . SER A 1 155 ? 2.082 -1.668 3.354 1.00 75.06 155 SER A O 1
ATOM 1242 N N . SER A 1 156 ? 0.967 -1.392 5.303 1.00 75.94 156 SER A N 1
ATOM 1243 C CA . SER A 1 156 ? 0.436 -2.755 5.431 1.00 75.94 156 SER A CA 1
ATOM 1244 C C . SER A 1 156 ? -1.055 -2.858 5.083 1.00 75.94 156 SER A C 1
ATOM 1246 O O . SER A 1 156 ? -1.717 -1.861 4.785 1.00 75.94 156 SER A O 1
ATOM 1248 N N . ASP A 1 157 ? -1.579 -4.085 5.076 1.00 81.88 157 ASP A N 1
ATOM 1249 C CA . ASP A 1 157 ? -2.979 -4.345 4.758 1.00 81.88 157 ASP A CA 1
ATOM 1250 C C . ASP A 1 157 ? -3.969 -3.750 5.758 1.00 81.88 157 ASP A C 1
ATOM 1252 O O . ASP A 1 157 ? -3.696 -3.724 6.963 1.00 81.88 157 ASP A O 1
ATOM 1256 N N . PRO A 1 158 ? -5.155 -3.321 5.282 1.00 85.44 158 PRO A N 1
ATOM 1257 C CA . PRO A 1 158 ? -6.242 -2.950 6.167 1.00 85.44 158 PRO A CA 1
ATOM 1258 C C . PRO A 1 158 ? -6.626 -4.092 7.114 1.00 85.44 158 PRO A C 1
ATOM 1260 O O . PRO A 1 158 ? -6.752 -5.250 6.718 1.00 85.44 158 PRO A O 1
ATOM 1263 N N . VAL A 1 159 ? -6.884 -3.746 8.372 1.00 84.69 159 VAL A N 1
ATOM 1264 C CA . VAL A 1 159 ? -7.334 -4.671 9.414 1.00 84.69 159 VAL A CA 1
ATOM 1265 C C . VAL A 1 159 ? -8.781 -4.349 9.754 1.00 84.69 159 VAL A C 1
ATOM 1267 O O . VAL A 1 159 ? -9.086 -3.244 10.199 1.00 84.69 159 VAL A O 1
ATOM 1270 N N . ARG A 1 160 ? -9.681 -5.318 9.570 1.00 85.50 160 ARG A N 1
ATOM 1271 C CA . ARG A 1 160 ? -11.097 -5.213 9.945 1.00 85.50 160 ARG A CA 1
ATOM 1272 C C . ARG A 1 160 ? -11.310 -5.872 11.298 1.00 85.50 160 ARG A C 1
ATOM 1274 O O . ARG A 1 160 ? -10.996 -7.045 11.458 1.00 85.50 160 ARG A O 1
ATOM 1281 N N . ILE A 1 161 ? -11.908 -5.131 12.220 1.00 86.31 161 ILE A N 1
ATOM 1282 C CA . ILE A 1 161 ? -12.273 -5.591 13.558 1.00 86.31 161 ILE A CA 1
ATOM 1283 C C . ILE A 1 161 ? -13.797 -5.482 13.684 1.00 86.31 161 ILE A C 1
ATOM 1285 O O . ILE A 1 161 ? -14.323 -4.368 13.791 1.00 86.31 161 ILE A O 1
ATOM 1289 N N . PRO A 1 162 ? -14.541 -6.600 13.632 1.00 88.25 162 PRO A N 1
ATOM 1290 C CA . PRO A 1 162 ? -15.969 -6.601 13.926 1.00 88.25 162 PRO A CA 1
ATOM 1291 C C . PRO A 1 162 ? -16.235 -6.046 15.327 1.00 88.25 162 PRO A C 1
ATOM 1293 O O . PRO A 1 162 ? -15.527 -6.389 16.272 1.00 88.25 162 PRO A O 1
ATOM 1296 N N . TYR A 1 163 ? -17.284 -5.238 15.502 1.00 86.88 163 TYR A N 1
ATOM 1297 C CA . TYR A 1 163 ? -17.583 -4.671 16.826 1.00 86.88 163 TYR A CA 1
ATOM 1298 C C . TYR A 1 163 ? -17.869 -5.740 17.886 1.00 86.88 163 TYR A C 1
ATOM 1300 O O . TYR A 1 163 ? -17.603 -5.521 19.062 1.00 86.88 163 TYR A O 1
ATOM 1308 N N . SER A 1 164 ? -18.364 -6.910 17.473 1.00 88.00 164 SER A N 1
ATOM 1309 C CA . SER A 1 164 ? -18.576 -8.061 18.354 1.00 88.00 164 SER A CA 1
ATOM 1310 C C . SER A 1 164 ? -17.287 -8.654 18.921 1.00 88.00 164 SER A C 1
ATOM 1312 O O . SER A 1 164 ? -17.354 -9.357 19.917 1.00 88.00 164 SER A O 1
ATOM 1314 N N . GLU A 1 165 ? -16.135 -8.411 18.291 1.00 86.94 165 GLU A N 1
ATOM 1315 C CA . GLU A 1 165 ? -14.839 -8.901 18.770 1.00 86.94 165 GLU A CA 1
ATOM 1316 C C . GLU A 1 165 ? -14.171 -7.933 19.752 1.00 86.94 165 GLU A C 1
ATOM 1318 O O . GLU A 1 165 ? -13.166 -8.291 20.365 1.00 86.94 165 GLU A O 1
ATOM 1323 N N . ILE A 1 166 ? -14.697 -6.713 19.911 1.00 88.88 166 ILE A N 1
ATOM 1324 C CA . ILE A 1 166 ? -14.137 -5.703 20.812 1.00 88.88 166 ILE A CA 1
ATOM 1325 C C . ILE A 1 166 ? -14.585 -6.015 22.241 1.00 88.88 166 ILE A C 1
ATOM 1327 O O . ILE A 1 166 ? -15.755 -5.875 22.591 1.00 88.88 166 ILE A O 1
ATOM 1331 N N . SER A 1 167 ? -13.629 -6.400 23.084 1.00 87.06 167 SER A N 1
ATOM 1332 C CA . SER A 1 167 ? -13.855 -6.711 24.495 1.00 87.06 167 SER A CA 1
ATOM 1333 C C . SER A 1 167 ? -13.808 -5.464 25.381 1.00 87.06 167 SER A C 1
ATOM 1335 O O . SER A 1 167 ? -14.493 -5.404 26.403 1.00 87.06 167 SER A O 1
ATOM 1337 N N . SER A 1 168 ? -13.028 -4.445 25.002 1.00 86.38 168 SER A N 1
ATOM 1338 C CA . SER A 1 168 ? -13.004 -3.155 25.698 1.00 86.38 168 SER A CA 1
ATOM 1339 C C . SER A 1 168 ? -12.578 -2.004 24.787 1.00 86.38 168 SER A C 1
ATOM 1341 O O . SER A 1 168 ? -11.815 -2.206 23.842 1.00 86.38 168 SER A O 1
ATOM 1343 N N . ALA A 1 169 ? -13.061 -0.800 25.098 1.00 85.62 169 ALA A N 1
ATOM 1344 C CA . ALA A 1 169 ? -12.677 0.450 24.453 1.00 85.62 169 ALA A CA 1
ATOM 1345 C C . ALA A 1 169 ? -12.456 1.527 25.526 1.00 85.62 169 ALA A C 1
ATOM 1347 O O . ALA A 1 169 ? -13.344 1.764 26.348 1.00 85.62 169 ALA A O 1
ATOM 1348 N N . GLN A 1 170 ? -11.283 2.159 25.535 1.00 86.44 170 GLN A N 1
ATOM 1349 C CA . GLN A 1 170 ? -10.906 3.208 26.484 1.00 86.44 170 GLN A CA 1
ATOM 1350 C C . GLN A 1 170 ? -10.460 4.449 25.723 1.00 86.44 170 GLN A C 1
ATOM 1352 O O . GLN A 1 170 ? -9.560 4.369 24.895 1.00 86.44 170 GLN A O 1
ATOM 1357 N N . ALA A 1 171 ? -11.093 5.585 26.004 1.00 84.06 171 ALA A N 1
ATOM 1358 C CA . ALA A 1 171 ? -10.736 6.865 25.411 1.00 84.06 171 ALA A CA 1
ATOM 1359 C C . ALA A 1 171 ? -10.122 7.773 26.484 1.00 84.06 171 ALA A C 1
ATOM 1361 O O . ALA A 1 171 ? -10.831 8.209 27.393 1.00 84.06 171 ALA A O 1
ATOM 1362 N N . GLU A 1 172 ? -8.827 8.060 26.373 1.00 83.88 172 GLU A N 1
ATOM 1363 C CA . GLU A 1 172 ? -8.078 8.944 27.278 1.00 83.88 172 GLU A CA 1
ATOM 1364 C C . GLU A 1 172 ? -7.134 9.834 26.462 1.00 83.88 172 GLU A C 1
ATOM 1366 O O . GLU A 1 172 ? -6.585 9.394 25.462 1.00 83.88 172 GLU A O 1
ATOM 1371 N N . ASP A 1 173 ? -6.958 11.101 26.848 1.00 80.06 173 ASP A N 1
ATOM 1372 C CA . ASP A 1 173 ? -5.981 12.024 26.239 1.00 80.06 173 ASP A CA 1
ATOM 1373 C C . ASP A 1 173 ? -5.983 12.089 24.694 1.00 80.06 173 ASP A C 1
ATOM 1375 O O . ASP A 1 173 ? -4.937 12.206 24.061 1.00 80.06 173 ASP A O 1
ATOM 1379 N N . TYR A 1 174 ? -7.172 12.064 24.075 1.00 74.44 174 TYR A N 1
ATOM 1380 C CA . TYR A 1 174 ? -7.360 12.027 22.610 1.00 74.44 174 TYR A CA 1
ATOM 1381 C C . TYR A 1 174 ? -6.829 10.759 21.921 1.00 74.44 174 TYR A C 1
ATOM 1383 O O . TYR A 1 174 ? -6.705 10.746 20.700 1.00 74.44 174 TYR A O 1
ATOM 1391 N N . SER A 1 175 ? -6.573 9.706 22.692 1.00 74.56 175 SER A N 1
ATOM 1392 C CA . SER A 1 175 ? -6.274 8.360 22.213 1.00 74.56 175 SER A CA 1
ATOM 1393 C C . SER A 1 175 ? -7.462 7.429 22.447 1.00 74.56 175 SER A C 1
ATOM 1395 O O . SER A 1 175 ? -8.219 7.597 23.411 1.00 74.56 175 SER A O 1
ATOM 1397 N N . LEU A 1 176 ? -7.641 6.450 21.565 1.00 81.38 176 LEU A N 1
ATOM 1398 C CA . LEU A 1 176 ? -8.577 5.347 21.739 1.00 81.38 176 LEU A CA 1
ATOM 1399 C C . LEU A 1 176 ? -7.799 4.030 21.756 1.00 81.38 176 LEU A C 1
ATOM 1401 O O . LEU A 1 176 ? -7.192 3.627 20.766 1.00 81.38 176 LEU A O 1
ATOM 1405 N N . ALA A 1 177 ? -7.861 3.340 22.891 1.00 82.94 177 ALA A N 1
ATOM 1406 C CA . ALA A 1 177 ? -7.336 1.998 23.061 1.00 82.94 177 ALA A CA 1
ATOM 1407 C C . ALA A 1 177 ? -8.471 0.972 22.952 1.00 82.94 177 ALA A C 1
ATOM 1409 O O . ALA A 1 177 ? -9.465 1.046 23.677 1.00 82.94 177 ALA A O 1
ATOM 1410 N N . LEU A 1 178 ? -8.323 -0.003 22.059 1.00 83.81 178 LEU A N 1
ATOM 1411 C CA . LEU A 1 178 ? -9.227 -1.135 21.895 1.00 83.81 178 LEU A CA 1
ATOM 1412 C C . LEU A 1 178 ? -8.530 -2.427 22.293 1.00 83.81 178 LEU A C 1
ATOM 1414 O O . LEU A 1 178 ? -7.407 -2.680 21.868 1.00 83.81 178 LEU A O 1
ATOM 1418 N N . ALA A 1 179 ? -9.233 -3.285 23.022 1.00 82.25 179 ALA A N 1
ATOM 1419 C CA . ALA A 1 179 ? -8.839 -4.677 23.196 1.00 82.25 179 ALA A CA 1
ATOM 1420 C C . ALA A 1 179 ? -9.871 -5.586 22.530 1.00 82.25 179 ALA A C 1
ATOM 1422 O O . ALA A 1 179 ? -11.073 -5.320 22.604 1.00 82.25 179 ALA A O 1
ATOM 1423 N N . THR A 1 180 ? -9.411 -6.661 21.901 1.00 82.88 180 THR A N 1
ATOM 1424 C CA . THR A 1 180 ? -10.276 -7.698 21.333 1.00 82.88 180 THR A CA 1
ATOM 1425 C C . THR A 1 180 ? -10.365 -8.917 22.243 1.00 82.88 180 THR A C 1
ATOM 1427 O O . THR A 1 180 ? -9.552 -9.109 23.150 1.00 82.88 180 THR A O 1
ATOM 1430 N N . GLU A 1 181 ? -11.350 -9.780 22.005 1.00 79.00 181 GLU A N 1
ATOM 1431 C CA . GLU A 1 181 ? -11.471 -11.074 22.691 1.00 79.00 181 GLU A CA 1
ATOM 1432 C C . GLU A 1 181 ? -10.283 -12.011 22.409 1.00 79.00 181 GLU A C 1
ATOM 1434 O O . GLU A 1 181 ? -9.930 -12.839 23.247 1.00 79.00 181 GLU A O 1
ATOM 1439 N N . SER A 1 182 ? -9.613 -11.845 21.262 1.00 72.69 182 SER A N 1
ATOM 1440 C CA . SER A 1 182 ? -8.398 -12.585 20.892 1.00 72.69 182 SER A CA 1
ATOM 1441 C C . SER A 1 182 ? -7.145 -12.145 21.667 1.00 72.69 182 SER A C 1
ATOM 1443 O O . SER A 1 182 ? -6.079 -12.737 21.491 1.00 72.69 182 SER A O 1
ATOM 1445 N N . GLY A 1 183 ? -7.254 -11.124 22.528 1.00 68.31 183 GLY A N 1
ATOM 1446 C CA . GLY A 1 183 ? -6.138 -10.570 23.297 1.00 68.31 183 GLY A CA 1
ATOM 1447 C C . GLY A 1 183 ? -5.257 -9.600 22.505 1.00 68.31 183 GLY A C 1
ATOM 1448 O O . GLY A 1 183 ? -4.157 -9.276 22.954 1.00 68.31 183 GLY A O 1
ATOM 1449 N N . GLN A 1 184 ? -5.711 -9.138 21.335 1.00 71.62 184 GLN A N 1
ATOM 1450 C CA . GLN A 1 184 ? -5.028 -8.089 20.580 1.00 71.62 184 GLN A CA 1
ATOM 1451 C C . GLN A 1 184 ? -5.412 -6.725 21.155 1.00 71.62 184 GLN A C 1
ATOM 1453 O O . GLN A 1 184 ? -6.558 -6.502 21.543 1.00 71.62 184 GLN A O 1
ATOM 1458 N N . SER A 1 185 ? -4.440 -5.819 21.216 1.00 72.56 185 SER A N 1
ATOM 1459 C CA . SER A 1 185 ? -4.643 -4.438 21.646 1.00 72.56 185 SER A CA 1
ATOM 1460 C C . SER A 1 185 ? -4.284 -3.506 20.502 1.00 72.56 185 SER A C 1
ATOM 1462 O O . SER A 1 185 ? -3.253 -3.693 19.856 1.00 72.56 185 SER A O 1
ATOM 1464 N N . TYR A 1 186 ? -5.117 -2.498 20.294 1.00 76.31 186 TYR A N 1
ATOM 1465 C CA . TYR A 1 186 ? -4.949 -1.441 19.309 1.00 76.31 186 TYR A CA 1
ATOM 1466 C C . TYR A 1 186 ? -5.004 -0.111 20.047 1.00 76.31 186 TYR A C 1
ATOM 1468 O O . TYR A 1 186 ? -5.802 0.046 20.960 1.00 76.31 186 TYR A O 1
ATOM 1476 N N . GLU A 1 187 ? -4.157 0.829 19.673 1.00 76.88 187 GLU A N 1
ATOM 1477 C CA . GLU A 1 187 ? -4.137 2.189 20.206 1.00 76.88 187 GLU A CA 1
ATOM 1478 C C . GLU A 1 187 ? -4.067 3.114 19.000 1.00 76.88 187 GLU A C 1
ATOM 1480 O O . GLU A 1 187 ? -3.458 2.732 17.995 1.00 76.88 187 GLU A O 1
ATOM 1485 N N . PHE A 1 188 ? -4.743 4.257 19.050 1.00 76.69 188 PHE A N 1
ATOM 1486 C CA . PHE A 1 188 ? -4.724 5.243 17.976 1.00 76.69 188 PHE A CA 1
ATOM 1487 C C . PHE A 1 188 ? -5.102 6.635 18.458 1.00 76.69 188 PHE A C 1
ATOM 1489 O O . PHE A 1 188 ? -5.870 6.737 19.441 1.00 76.69 188 PHE A O 1
#

Secondary structure (DSSP, 8-state):
-PPPP----SEEEEEEEEEE-TT--EEEEEEEEEEE-SSEEEEEESSSPPEEEEGGGEEEEEEETTEEEEEETTS-EEEEE--GGGHHHHHHHHHHHHHHHHHHHTT--SPBPB-TTSPBPPPEEEEE--SSTT---EEEEEEEBSSEEEEEESSS--EEEEGGGEEEEEEETTEEEEEETTS-EEE-

Foldseek 3Di:
DDDPPPFDFPDKFKWWKFKAALVRHTPDTAIFMWTHTLFWIWTGHPDDDIDIGGLVQFAWWDDDPQKTWTAGPNNIIMIIHDRPPCSVVVLVVSLVSSQVVLCVVVVPPFAFDADPVRHHDFWDWDWWAWPPPDGDTFIWTWTHTPFWIWTRGSIGHIDTGGPVQWPDWDADPNKIWTAGPVGIITID